Protein AF-A0A0G2IVC9-F1 (afdb_monomer)

Organism: NCBI:txid1604020

InterPro domains:
  IPR002748 Cobalt-precorrin-5B C(1)-methyltransferase CbiD [PF01888] (9-259)
  IPR002748 Cobalt-precorrin-5B C(1)-methyltransferase CbiD [PTHR35863] (2-259)
  IPR036074 CbiD superfamily [G3DSA:3.30.2110.10] (9-178)
  IPR036074 CbiD superfamily [SSF111342] (6-259)

Foldseek 3Di:
DDDDPPQPWFFALLQFLLQQQLQQLCQQVVHDRDAQGFFDAPPDPDTDGHGFPDKHAPDNFKIKTWHAGPRTDADDLRHRFIKMKIKGWAFDDPPDDLEAEAEDAAFWAAQPPRGGQEDPSSVVRNCVRPVVSRDPRIRMYIYMHRPCFQVSCVVDPVVVVRIHRGDHHYDDHRTDDRLDDPVLLVVLLVLLLQLCVVCVQDAQEEAFDPVQLVVCVVVPNDPSRYGHQRVNPPVVVVSCVVSVRPHYHYTDDPSRVVD

Structure (mmCIF, N/CA/C/O backbone):
data_AF-A0A0G2IVC9-F1
#
_entry.id   AF-A0A0G2IVC9-F1
#
loop_
_atom_site.group_PDB
_atom_site.id
_atom_site.type_symbol
_atom_site.label_atom_id
_atom_site.label_alt_id
_atom_site.label_comp_id
_atom_site.label_asym_id
_atom_site.label_entity_id
_atom_site.label_seq_id
_atom_site.pdbx_PDB_ins_code
_atom_site.Cartn_x
_atom_site.Cartn_y
_atom_site.Cartn_z
_atom_site.occupancy
_atom_site.B_iso_or_equiv
_atom_site.auth_seq_id
_atom_site.auth_comp_id
_atom_site.auth_asym_id
_atom_site.auth_atom_id
_atom_site.pdbx_PDB_model_num
ATOM 1 N N . MET A 1 1 ? 22.824 29.639 -7.968 1.00 34.84 1 MET A N 1
ATOM 2 C CA . MET A 1 1 ? 22.878 28.207 -7.608 1.00 34.84 1 MET A CA 1
ATOM 3 C C . MET A 1 1 ? 21.630 27.940 -6.790 1.00 34.84 1 MET A C 1
ATOM 5 O O . MET A 1 1 ? 21.580 28.352 -5.643 1.00 34.84 1 MET A O 1
ATOM 9 N N . SER A 1 2 ? 20.572 27.453 -7.438 1.00 31.98 2 SER A N 1
ATOM 10 C CA . SER A 1 2 ? 19.243 27.296 -6.837 1.00 31.98 2 SER A CA 1
ATOM 11 C C . SER A 1 2 ? 18.891 25.816 -6.836 1.00 31.98 2 SER A C 1
ATOM 13 O O . SER A 1 2 ? 18.991 25.174 -7.879 1.00 31.98 2 SER A O 1
ATOM 15 N N . ASN A 1 3 ? 18.582 25.340 -5.632 1.00 30.98 3 ASN A N 1
ATOM 16 C CA . ASN A 1 3 ? 18.180 24.013 -5.181 1.00 30.98 3 ASN A CA 1
ATOM 17 C C . ASN A 1 3 ? 17.774 23.011 -6.266 1.00 30.98 3 ASN A C 1
ATOM 19 O O . ASN A 1 3 ? 16.775 23.190 -6.962 1.00 30.98 3 ASN A O 1
ATOM 23 N N . ALA A 1 4 ? 18.498 21.887 -6.299 1.00 37.97 4 ALA A N 1
ATOM 24 C CA . ALA A 1 4 ? 17.911 20.623 -6.713 1.00 37.97 4 ALA A CA 1
ATOM 25 C C . ALA A 1 4 ? 16.625 20.432 -5.899 1.00 37.97 4 ALA A C 1
ATOM 27 O O . ALA A 1 4 ? 16.659 20.490 -4.670 1.00 37.97 4 ALA A O 1
ATOM 28 N N . SER A 1 5 ? 15.490 20.303 -6.580 1.00 40.88 5 SER A N 1
ATOM 29 C CA . SER A 1 5 ? 14.214 20.000 -5.948 1.00 40.88 5 SER A CA 1
ATOM 30 C C . SER A 1 5 ? 14.365 18.688 -5.184 1.00 40.88 5 SER A C 1
ATOM 32 O O . SER A 1 5 ? 14.424 17.626 -5.806 1.00 40.88 5 SER A O 1
ATOM 34 N N . GLU A 1 6 ? 14.460 18.744 -3.857 1.00 41.81 6 GLU A N 1
ATOM 35 C CA . GLU A 1 6 ? 14.241 17.568 -3.026 1.00 41.81 6 GLU A CA 1
ATOM 36 C C . GLU A 1 6 ? 12.817 17.100 -3.311 1.00 41.81 6 GLU A C 1
ATOM 38 O O . GLU A 1 6 ? 11.839 17.689 -2.856 1.00 41.81 6 GLU A O 1
ATOM 43 N N . THR A 1 7 ? 12.681 16.071 -4.144 1.00 51.47 7 THR A N 1
ATOM 44 C CA . THR A 1 7 ? 11.436 15.322 -4.254 1.00 51.47 7 THR A CA 1
ATOM 45 C C . THR A 1 7 ? 11.066 14.865 -2.852 1.00 51.47 7 THR A C 1
ATOM 47 O O . THR A 1 7 ? 11.760 14.019 -2.290 1.00 51.47 7 THR A O 1
ATOM 50 N N . ILE A 1 8 ? 9.988 15.421 -2.295 1.00 58.22 8 ILE A N 1
ATOM 51 C CA . ILE A 1 8 ? 9.434 14.983 -1.015 1.00 58.22 8 ILE A CA 1
ATOM 52 C C . ILE A 1 8 ? 9.111 13.494 -1.168 1.00 58.22 8 ILE A C 1
ATOM 54 O O . ILE A 1 8 ? 8.213 13.105 -1.923 1.00 58.22 8 ILE A O 1
ATOM 58 N N . THR A 1 9 ? 9.886 12.650 -0.491 1.00 73.31 9 THR A N 1
ATOM 59 C CA . THR A 1 9 ? 9.644 11.211 -0.415 1.00 73.31 9 THR A CA 1
ATOM 60 C C . THR A 1 9 ? 8.396 11.004 0.424 1.00 73.31 9 THR A C 1
ATOM 62 O O . THR A 1 9 ? 8.429 11.170 1.642 1.00 73.31 9 THR A O 1
ATOM 65 N N . GLY A 1 10 ? 7.271 10.701 -0.218 1.00 88.31 10 GLY A N 1
ATOM 66 C CA . GLY A 1 10 ? 6.062 10.355 0.513 1.00 88.31 10 GLY A CA 1
ATOM 67 C C . GLY A 1 10 ? 6.015 8.880 0.889 1.00 88.31 10 GLY A C 1
ATOM 68 O O . GLY A 1 10 ? 6.820 8.055 0.442 1.00 88.31 10 GLY A O 1
ATOM 69 N N . TYR A 1 11 ? 5.054 8.564 1.748 1.00 93.88 11 TYR A N 1
ATOM 70 C CA . TYR A 1 11 ? 4.887 7.230 2.305 1.00 93.88 11 TYR A CA 1
ATOM 71 C C . TYR A 1 11 ? 3.987 6.363 1.431 1.00 93.88 11 TYR A C 1
ATOM 73 O O . TYR A 1 11 ? 3.011 6.844 0.847 1.00 93.88 11 TYR A O 1
ATOM 81 N N . SER A 1 12 ? 4.294 5.069 1.369 1.00 94.81 12 SER A N 1
ATOM 82 C CA . SER A 1 12 ? 3.512 4.095 0.615 1.00 94.81 12 SER A CA 1
ATOM 83 C C . SER A 1 12 ? 2.122 3.882 1.219 1.00 94.81 12 SER A C 1
ATOM 85 O O . SER A 1 12 ? 1.869 4.165 2.394 1.00 94.81 12 SER A O 1
ATOM 87 N N . LEU A 1 13 ? 1.187 3.380 0.404 1.00 96.75 13 LEU A N 1
ATOM 88 C CA . LEU A 1 13 ? -0.186 3.112 0.838 1.00 96.75 13 LEU A CA 1
ATOM 89 C C . LEU A 1 13 ? -0.259 2.269 2.133 1.00 96.75 13 LEU A C 1
ATOM 91 O O . LEU A 1 13 ? -1.033 2.653 3.012 1.00 96.75 13 LEU A O 1
ATOM 95 N N . PRO A 1 14 ? 0.545 1.200 2.330 1.00 97.62 14 PRO A N 1
ATOM 96 C CA . PRO A 1 14 ? 0.575 0.461 3.596 1.00 97.62 14 PRO A CA 1
ATOM 97 C C . PRO A 1 14 ? 0.853 1.317 4.834 1.00 97.62 14 PRO A C 1
ATOM 99 O O . PRO A 1 14 ? 0.223 1.106 5.870 1.00 97.62 14 PRO A O 1
ATOM 102 N N . VAL A 1 15 ? 1.738 2.313 4.738 1.00 97.81 15 VAL A N 1
ATOM 103 C CA . VAL A 1 15 ? 2.053 3.206 5.863 1.00 97.81 15 VAL A CA 1
ATOM 104 C C . VAL A 1 15 ? 0.855 4.086 6.205 1.00 97.81 15 VAL A C 1
ATOM 106 O O . VAL A 1 15 ? 0.481 4.199 7.372 1.00 97.81 15 VAL A O 1
ATOM 109 N N . TRP A 1 16 ? 0.190 4.648 5.193 1.00 98.12 16 TRP A N 1
ATOM 110 C CA . TRP A 1 16 ? -1.024 5.441 5.396 1.00 98.12 16 TRP A CA 1
ATOM 111 C C . TRP A 1 16 ? -2.171 4.611 5.974 1.00 98.12 16 TRP A C 1
ATOM 113 O O . TRP A 1 16 ? -2.839 5.056 6.906 1.00 98.12 16 TRP A O 1
ATOM 123 N N . VAL A 1 17 ? -2.378 3.390 5.476 1.00 98.62 17 VAL A N 1
ATOM 124 C CA . VAL A 1 17 ? -3.377 2.462 6.028 1.00 98.62 17 VAL A CA 1
ATOM 125 C C . VAL A 1 17 ? -3.066 2.128 7.483 1.00 98.62 17 VAL A C 1
ATOM 127 O O . VAL A 1 17 ? -3.972 2.142 8.314 1.00 98.62 17 VAL A O 1
ATOM 130 N N . THR A 1 18 ? -1.792 1.910 7.810 1.00 98.50 18 THR A N 1
ATOM 131 C CA . THR A 1 18 ? -1.348 1.652 9.184 1.00 98.50 18 THR A CA 1
ATOM 132 C C . THR A 1 18 ? -1.627 2.843 10.097 1.00 98.50 18 THR A C 1
ATOM 134 O O . THR A 1 18 ? -2.198 2.657 11.167 1.00 98.50 18 THR A O 1
ATOM 137 N N . ALA A 1 19 ? -1.324 4.072 9.668 1.00 98.62 19 ALA A N 1
ATOM 138 C CA . ALA A 1 19 ? -1.618 5.277 10.448 1.00 98.62 19 ALA A CA 1
ATOM 139 C C . ALA A 1 19 ? -3.119 5.416 10.755 1.00 98.62 19 ALA A C 1
ATOM 141 O O . ALA A 1 19 ? -3.508 5.658 11.899 1.00 98.62 19 ALA A O 1
ATOM 142 N N . VAL A 1 20 ? -3.976 5.217 9.747 1.00 98.81 20 VAL A N 1
ATOM 143 C CA . VAL A 1 20 ? -5.436 5.285 9.925 1.00 98.81 20 VAL A CA 1
ATOM 144 C C . VAL A 1 20 ? -5.924 4.157 10.842 1.00 98.81 20 VAL A C 1
ATOM 146 O O . VAL A 1 20 ? -6.742 4.398 11.725 1.00 98.81 20 VAL A O 1
ATOM 149 N N . ALA A 1 21 ? -5.383 2.946 10.707 1.00 98.69 21 ALA A N 1
ATOM 150 C CA . ALA A 1 21 ? -5.721 1.825 11.579 1.00 98.69 21 ALA A CA 1
ATOM 151 C C . ALA A 1 21 ? -5.312 2.060 13.043 1.00 98.69 21 ALA A C 1
ATOM 153 O O . ALA A 1 21 ? -6.096 1.775 13.950 1.00 98.69 21 ALA A O 1
ATOM 154 N N . VAL A 1 22 ? -4.127 2.633 13.283 1.00 98.62 22 VAL A N 1
ATOM 155 C CA . VAL A 1 22 ? -3.666 3.018 14.627 1.00 98.62 22 VAL A CA 1
ATOM 156 C C . VAL A 1 22 ? -4.621 4.041 15.240 1.00 98.62 22 VAL A C 1
ATOM 158 O O . VAL A 1 22 ? -5.012 3.891 16.396 1.00 98.62 22 VAL A O 1
ATOM 161 N N . ALA A 1 23 ? -5.049 5.046 14.469 1.00 98.62 23 ALA A N 1
ATOM 162 C CA . ALA A 1 23 ? -6.008 6.043 14.938 1.00 98.62 23 ALA A CA 1
ATOM 163 C C . ALA A 1 23 ? -7.352 5.411 15.339 1.00 98.62 23 ALA A C 1
ATOM 165 O O . ALA A 1 23 ? -7.868 5.700 16.419 1.00 98.62 23 ALA A O 1
ATOM 166 N N . ALA A 1 24 ? -7.889 4.507 14.509 1.00 98.38 24 ALA A N 1
ATOM 167 C CA . ALA A 1 24 ? -9.140 3.804 14.801 1.00 98.38 24 ALA A CA 1
ATOM 168 C C . ALA A 1 24 ? -9.026 2.976 16.088 1.00 98.38 24 ALA A C 1
ATOM 170 O O . ALA A 1 24 ? -9.903 3.034 16.949 1.00 98.38 24 ALA A O 1
ATOM 171 N N . LEU A 1 25 ? -7.923 2.241 16.251 1.00 97.56 25 LEU A N 1
ATOM 172 C CA . LEU A 1 25 ? -7.705 1.378 17.409 1.00 97.56 25 LEU A CA 1
ATOM 173 C C . LEU A 1 25 ? -7.468 2.168 18.707 1.00 97.56 25 LEU A C 1
ATOM 175 O O . LEU A 1 25 ? -7.957 1.764 19.762 1.00 97.56 25 LEU A O 1
ATOM 179 N N . ARG A 1 26 ? -6.784 3.317 18.650 1.00 97.38 26 ARG A N 1
ATOM 180 C CA . ARG A 1 26 ? -6.665 4.225 19.805 1.00 97.38 26 ARG A CA 1
ATOM 181 C C . ARG A 1 26 ? -8.028 4.773 20.228 1.00 97.38 26 ARG A C 1
ATOM 183 O O . ARG A 1 26 ? -8.375 4.686 21.404 1.00 97.38 26 ARG A O 1
ATOM 190 N N . CYS A 1 27 ? -8.857 5.219 19.283 1.00 96.81 27 CYS A N 1
ATOM 191 C CA . CYS A 1 27 ? -10.226 5.637 19.602 1.00 96.81 27 CYS A CA 1
ATOM 192 C C . CYS A 1 27 ? -11.077 4.489 20.170 1.00 96.81 27 CYS A C 1
ATOM 194 O O . CYS A 1 27 ? -11.831 4.705 21.115 1.00 96.81 27 CYS A O 1
ATOM 196 N N . LEU A 1 28 ? -10.913 3.256 19.675 1.00 96.44 28 LEU A N 1
ATOM 197 C CA . LEU A 1 28 ? -11.577 2.060 20.221 1.00 96.44 28 LEU A CA 1
ATOM 198 C C . LEU A 1 28 ? -11.157 1.740 21.673 1.00 96.44 28 LEU A C 1
ATOM 200 O O . LEU A 1 28 ? -11.866 1.039 22.400 1.00 96.44 28 LEU A O 1
ATOM 204 N N . ARG A 1 29 ? -9.999 2.240 22.116 1.00 94.25 29 ARG A N 1
ATOM 205 C CA . ARG A 1 29 ? -9.524 2.158 23.508 1.00 94.25 29 ARG A CA 1
ATOM 206 C C . ARG A 1 29 ? -10.041 3.292 24.394 1.00 94.25 29 ARG A C 1
ATOM 208 O O . ARG A 1 29 ? -9.739 3.296 25.582 1.00 94.25 29 ARG A O 1
ATOM 215 N N . GLY A 1 30 ? -10.814 4.224 23.837 1.00 94.75 30 GLY A N 1
ATOM 216 C CA . GLY A 1 30 ? -11.283 5.417 24.538 1.00 94.75 30 GLY A CA 1
ATOM 217 C C . GLY A 1 30 ? -10.241 6.533 24.616 1.00 94.75 30 GLY A C 1
ATOM 218 O O . GLY A 1 30 ? -10.433 7.490 25.361 1.00 94.75 30 GLY A O 1
ATOM 219 N N . GLU A 1 31 ? -9.139 6.435 23.866 1.00 96.00 31 GLU A N 1
ATOM 220 C CA . GLU A 1 31 ? -8.161 7.519 23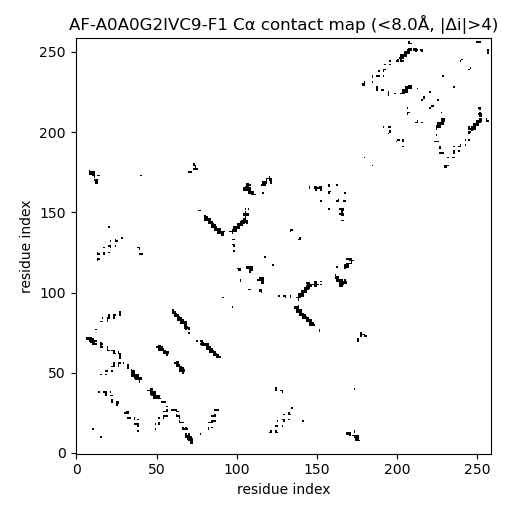.783 1.00 96.00 31 GLU A CA 1
ATOM 221 C C . GLU A 1 31 ? -8.710 8.658 22.904 1.00 96.00 31 GLU A C 1
ATOM 223 O O . GLU A 1 31 ? -9.357 8.391 21.880 1.00 96.00 31 GLU A O 1
ATOM 228 N N . PRO A 1 32 ? -8.459 9.933 23.261 1.00 96.06 32 PRO A N 1
ATOM 229 C CA . PRO A 1 32 ? -8.824 11.052 22.405 1.00 96.06 32 PRO A CA 1
ATOM 230 C C . PRO A 1 32 ? -8.068 10.968 21.076 1.00 96.06 32 PRO A C 1
ATOM 232 O O . PRO A 1 32 ? -6.905 10.564 21.021 1.00 96.06 32 PRO A O 1
ATOM 235 N N . PHE A 1 33 ? -8.724 11.377 19.992 1.00 98.06 33 PHE A N 1
ATOM 236 C CA . PHE A 1 33 ? -8.069 11.456 18.693 1.00 98.06 33 PHE A CA 1
ATOM 237 C C . PHE A 1 33 ? -6.969 12.527 18.710 1.00 98.06 33 PHE A C 1
ATOM 239 O O . PHE A 1 33 ? -7.224 13.687 19.033 1.00 98.06 33 PHE A O 1
ATOM 246 N N . VAL A 1 34 ? -5.754 12.129 18.327 1.00 97.12 34 VAL A N 1
ATOM 247 C CA . VAL A 1 34 ? -4.587 13.007 18.184 1.00 97.12 34 VAL A CA 1
ATOM 248 C C . VAL A 1 34 ? -3.976 12.791 16.803 1.00 97.12 34 VAL A C 1
ATOM 250 O O . VAL A 1 34 ? -3.793 11.653 16.370 1.00 97.12 34 VAL A O 1
ATOM 253 N N . SER A 1 35 ? -3.645 13.891 16.129 1.00 96.38 35 SER A N 1
ATOM 254 C CA . SER A 1 35 ? -2.939 13.919 14.848 1.00 96.38 35 SER A CA 1
ATOM 255 C C . SER A 1 35 ? -1.782 14.922 14.960 1.00 96.38 35 SER A C 1
ATOM 257 O O . SER A 1 35 ? -2.006 16.014 15.487 1.00 96.38 35 SER A O 1
ATOM 259 N N . PRO A 1 36 ? -0.554 14.593 14.522 1.00 97.62 36 PRO A N 1
ATOM 260 C CA . PRO A 1 36 ? -0.170 13.410 13.749 1.00 97.62 36 PRO A CA 1
ATOM 261 C C . PRO A 1 36 ? -0.162 12.101 14.558 1.00 97.62 36 PRO A C 1
ATOM 263 O O . PRO A 1 36 ? 0.077 12.088 15.764 1.00 97.62 36 PRO A O 1
ATOM 266 N N . VAL A 1 37 ? -0.408 10.985 13.869 1.00 98.12 37 VAL A N 1
ATOM 267 C CA . VAL A 1 37 ? -0.378 9.625 14.424 1.00 98.12 37 VAL A CA 1
ATOM 268 C C . VAL A 1 37 ? 1.001 9.019 14.212 1.00 98.12 37 VAL A C 1
ATOM 270 O O . VAL A 1 37 ? 1.510 9.009 13.093 1.00 98.12 37 VAL A O 1
ATOM 273 N N . SER A 1 38 ? 1.600 8.505 15.284 1.00 97.31 38 SER A N 1
ATOM 274 C CA . SER A 1 38 ? 2.905 7.842 15.235 1.00 97.31 38 SER A CA 1
ATOM 275 C C . SER A 1 38 ? 2.798 6.446 14.624 1.00 97.31 38 SER A C 1
ATOM 277 O O . SER A 1 38 ? 2.045 5.613 15.129 1.00 97.31 38 SER A O 1
ATOM 279 N N . VAL A 1 39 ? 3.593 6.190 13.587 1.00 97.50 39 VAL A N 1
ATOM 280 C CA . VAL A 1 39 ? 3.786 4.876 12.968 1.00 97.50 39 VAL A CA 1
ATOM 281 C C . VAL A 1 39 ? 5.255 4.484 13.075 1.00 97.50 39 VAL A C 1
ATOM 283 O O . VAL A 1 39 ? 6.149 5.259 12.738 1.00 97.50 39 VAL A O 1
ATOM 286 N N . TYR A 1 40 ? 5.502 3.269 13.546 1.00 96.38 40 TYR A N 1
ATOM 287 C CA . TYR A 1 40 ? 6.821 2.658 13.602 1.00 96.38 40 TYR A CA 1
ATOM 288 C C . TYR A 1 40 ? 7.088 1.951 12.277 1.00 96.38 40 TYR A C 1
ATOM 290 O O . TYR A 1 40 ? 6.345 1.042 11.899 1.00 96.38 40 TYR A O 1
ATOM 298 N N . LEU A 1 41 ? 8.131 2.378 11.570 1.00 93.88 41 LEU A N 1
ATOM 299 C CA . LEU A 1 41 ? 8.590 1.709 10.360 1.00 93.88 41 LEU A CA 1
ATOM 300 C C . LEU A 1 41 ? 9.651 0.657 10.724 1.00 93.88 41 LEU A C 1
ATOM 302 O O . LEU A 1 41 ? 10.364 0.824 11.718 1.00 93.88 41 LEU A O 1
ATOM 306 N N . PRO A 1 42 ? 9.773 -0.442 9.960 1.00 85.06 42 PRO A N 1
ATOM 307 C CA . PRO A 1 42 ? 10.816 -1.430 10.196 1.00 85.06 42 PRO A CA 1
ATOM 308 C C . PRO A 1 42 ? 12.204 -0.789 10.133 1.00 85.06 42 PRO A C 1
ATOM 310 O O . PRO A 1 42 ? 12.536 -0.138 9.148 1.00 85.06 42 PRO A O 1
ATOM 313 N N . GLN A 1 43 ? 13.014 -1.013 11.173 1.00 78.00 43 GLN A N 1
ATOM 314 C CA . GLN A 1 43 ? 14.412 -0.561 11.255 1.00 78.00 43 GLN A CA 1
ATOM 315 C C . GLN A 1 43 ? 14.612 0.967 11.194 1.00 78.00 43 GLN A C 1
ATOM 317 O O . GLN A 1 43 ? 15.744 1.413 11.026 1.00 78.00 43 GLN A O 1
ATOM 322 N N . ASP A 1 44 ? 13.549 1.755 11.384 1.00 83.69 44 ASP A N 1
ATOM 323 C CA . ASP A 1 44 ? 13.614 3.216 11.431 1.00 83.69 44 ASP A CA 1
ATOM 324 C C . ASP A 1 44 ? 13.186 3.726 12.813 1.00 83.69 44 ASP A C 1
ATOM 326 O O . ASP A 1 44 ? 12.172 3.306 13.382 1.00 83.69 44 ASP A O 1
ATOM 330 N N . THR A 1 45 ? 13.993 4.618 13.378 1.00 80.56 45 THR A N 1
ATOM 331 C CA . THR A 1 45 ? 13.746 5.257 14.673 1.00 80.56 45 THR A CA 1
ATOM 332 C C . THR A 1 45 ? 14.242 6.695 14.607 1.00 80.56 45 THR A C 1
ATOM 334 O O . THR A 1 45 ? 15.390 6.894 14.197 1.00 80.56 45 THR A O 1
ATOM 337 N N . PRO A 1 46 ? 13.470 7.699 15.071 1.00 89.62 46 PRO A N 1
ATOM 338 C CA . PRO A 1 46 ? 12.202 7.638 15.827 1.00 89.62 46 PRO A CA 1
ATOM 339 C C . PRO A 1 46 ? 10.953 7.315 14.971 1.00 89.62 46 PRO A C 1
ATOM 341 O O . PRO A 1 46 ? 11.046 7.303 13.750 1.00 89.62 46 PRO A O 1
ATOM 344 N N . PRO A 1 47 ? 9.768 7.055 15.574 1.00 93.50 47 PRO A N 1
ATOM 345 C CA . PRO A 1 47 ? 8.536 6.843 14.809 1.00 93.50 47 PRO A CA 1
ATOM 346 C C . PRO A 1 47 ? 8.138 8.067 13.977 1.00 93.50 47 PRO A C 1
ATOM 348 O O . PRO A 1 47 ? 8.377 9.215 14.354 1.00 93.50 47 PRO A O 1
ATOM 351 N N . HIS A 1 48 ? 7.431 7.809 12.881 1.00 95.25 48 HIS A N 1
ATOM 352 C CA . HIS A 1 48 ? 7.031 8.811 11.902 1.00 95.25 48 HIS A CA 1
ATOM 353 C C . HIS A 1 48 ? 5.631 9.332 12.222 1.00 95.25 48 HIS A C 1
ATOM 355 O O . HIS A 1 48 ? 4.710 8.553 12.464 1.00 95.25 48 HIS A O 1
ATOM 361 N N . GLY A 1 49 ? 5.456 10.653 12.224 1.00 96.62 49 GLY A N 1
ATOM 362 C CA . GLY A 1 49 ? 4.152 11.284 12.420 1.00 96.62 49 GLY A CA 1
ATOM 363 C C . GLY A 1 49 ? 3.405 11.449 11.098 1.00 96.62 49 GLY A C 1
ATOM 364 O O . GLY A 1 49 ? 3.844 12.216 10.244 1.00 96.62 49 GLY A O 1
ATOM 365 N N . LEU A 1 50 ? 2.261 10.779 10.942 1.00 97.12 50 LEU A N 1
ATOM 366 C CA . LEU A 1 50 ? 1.398 10.914 9.766 1.00 97.12 50 LEU A CA 1
ATOM 367 C C . LEU A 1 50 ? 0.106 11.681 10.104 1.00 97.12 50 LEU A C 1
ATOM 369 O O . LEU A 1 50 ? -0.582 11.318 11.063 1.00 97.12 50 LEU A O 1
ATOM 373 N N . PRO A 1 51 ? -0.272 12.716 9.330 1.00 97.00 51 PRO A N 1
ATOM 374 C CA . PRO A 1 51 ? -1.501 13.474 9.549 1.00 97.00 51 PRO A CA 1
ATOM 375 C C . PRO A 1 51 ? -2.739 12.661 9.138 1.00 97.00 51 PRO A C 1
ATOM 377 O O . PRO A 1 51 ? -3.205 12.715 7.999 1.00 97.00 51 PRO A O 1
ATOM 380 N N . VAL A 1 52 ? -3.295 11.899 10.079 1.00 98.50 52 VAL A N 1
ATOM 381 C CA . VAL A 1 52 ? -4.616 11.271 9.926 1.00 98.50 52 VAL A CA 1
ATOM 382 C C . VAL A 1 52 ? -5.687 12.359 10.027 1.00 98.50 52 VAL A C 1
ATOM 384 O O . VAL A 1 52 ? -5.542 13.292 10.817 1.00 98.50 52 VAL A O 1
ATOM 387 N N . GLN A 1 53 ? -6.741 12.271 9.209 1.00 98.44 53 GLN A N 1
ATOM 388 C CA . GLN A 1 53 ? -7.728 13.349 9.080 1.00 98.44 53 GLN A CA 1
ATOM 389 C C . GLN A 1 53 ? -8.697 13.377 10.258 1.00 98.44 53 GLN A C 1
ATOM 391 O O . GLN A 1 53 ? -8.975 14.442 10.800 1.00 98.44 53 GLN A O 1
ATOM 396 N N . GLN A 1 54 ? -9.219 12.214 10.648 1.00 98.31 54 GLN A N 1
ATOM 397 C CA . GLN A 1 54 ? -10.196 12.113 11.725 1.00 98.31 54 GLN A CA 1
ATOM 398 C C . GLN A 1 54 ? -10.248 10.692 12.281 1.00 98.31 54 GLN A C 1
ATOM 400 O O . GLN A 1 54 ? -10.077 9.729 11.534 1.00 98.31 54 GLN A O 1
ATOM 405 N N . ALA A 1 55 ? -10.552 10.555 13.568 1.00 98.56 55 ALA A N 1
ATOM 406 C CA . ALA A 1 55 ? -11.005 9.302 14.155 1.00 98.56 55 ALA A CA 1
ATOM 407 C C . ALA A 1 55 ? -12.040 9.573 15.251 1.00 98.56 55 ALA A C 1
ATOM 409 O O . ALA A 1 55 ? -11.984 10.607 15.918 1.00 98.56 55 ALA A O 1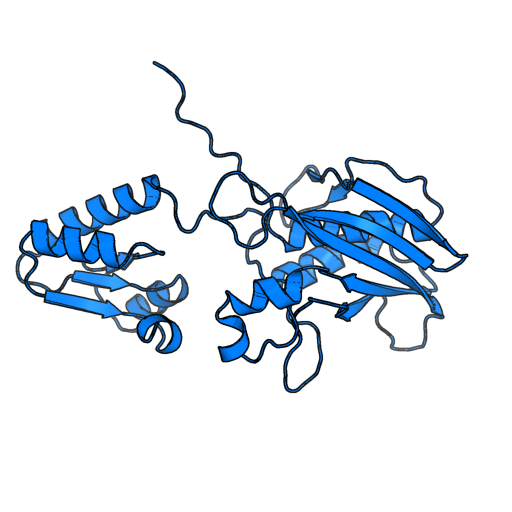
ATOM 410 N N . ALA A 1 56 ? -13.004 8.670 15.404 1.00 98.31 56 ALA A N 1
ATOM 411 C CA . ALA A 1 56 ? -14.041 8.769 16.423 1.00 98.31 56 ALA A CA 1
ATOM 412 C C . ALA A 1 56 ? -14.613 7.387 16.782 1.00 98.31 56 ALA A C 1
ATOM 414 O O . ALA A 1 56 ? -14.680 6.505 15.917 1.00 98.31 56 ALA A O 1
ATOM 415 N N . PRO A 1 57 ? -15.073 7.185 18.029 1.00 97.69 57 PRO A N 1
ATOM 416 C CA . PRO A 1 57 ? -15.930 6.053 18.354 1.00 97.69 57 PRO A CA 1
ATOM 417 C C . PRO A 1 57 ? -17.274 6.186 17.619 1.00 97.69 57 PRO A C 1
ATOM 419 O O . PRO A 1 57 ? -17.845 7.272 17.538 1.00 97.69 57 PRO A O 1
ATOM 422 N N . LEU A 1 58 ? -17.782 5.073 17.093 1.00 96.50 58 LEU A N 1
ATOM 423 C CA . LEU A 1 58 ? -19.136 4.963 16.529 1.00 96.50 58 LEU A CA 1
ATOM 424 C C . LEU A 1 58 ? -20.111 4.256 17.484 1.00 96.50 58 LEU A C 1
ATOM 426 O O . LEU A 1 58 ? -21.319 4.269 17.267 1.00 96.50 58 LEU A O 1
ATOM 430 N N . GLY A 1 59 ? -19.582 3.639 18.537 1.00 93.62 59 GLY A N 1
ATOM 431 C CA . GLY A 1 59 ? -20.313 2.868 19.533 1.00 93.62 59 GLY A CA 1
ATOM 432 C C . GLY A 1 59 ? -19.356 2.373 20.616 1.00 93.62 59 GLY A C 1
ATOM 433 O O . GLY A 1 59 ? -18.171 2.705 20.588 1.00 93.62 59 GLY A O 1
ATOM 434 N N . ALA A 1 60 ? -19.855 1.569 21.557 1.00 91.56 60 ALA A N 1
ATOM 435 C CA . ALA A 1 60 ? -19.048 1.061 22.672 1.00 91.56 60 ALA A CA 1
ATOM 436 C C . ALA A 1 60 ? -17.857 0.200 22.206 1.00 91.56 60 ALA A C 1
ATOM 438 O O . ALA A 1 60 ? -16.755 0.323 22.733 1.00 91.56 60 ALA A O 1
ATOM 439 N N . ASP A 1 61 ? -18.074 -0.618 21.175 1.00 95.50 61 ASP A N 1
ATOM 440 C CA . ASP A 1 61 ? -17.101 -1.591 20.669 1.00 95.50 61 ASP A CA 1
ATOM 441 C C . ASP A 1 61 ? -16.670 -1.310 19.228 1.00 95.50 61 ASP A C 1
ATOM 443 O O . ASP A 1 61 ? -16.096 -2.174 18.566 1.00 95.50 61 ASP A O 1
ATOM 447 N N . THR A 1 62 ? -16.934 -0.104 18.721 1.00 97.75 62 THR A N 1
ATOM 448 C CA . THR A 1 62 ? -16.656 0.249 17.326 1.00 97.75 62 THR A CA 1
ATOM 449 C C . THR A 1 62 ? -16.081 1.650 17.204 1.00 97.75 62 THR A C 1
ATOM 451 O O . THR A 1 62 ? -16.626 2.593 17.780 1.00 97.75 62 THR A O 1
ATOM 454 N N . ALA A 1 63 ? -15.042 1.816 16.392 1.00 98.38 63 ALA A N 1
ATOM 455 C CA . ALA A 1 63 ? -14.462 3.113 16.060 1.00 98.38 63 ALA A CA 1
ATOM 456 C C . ALA A 1 63 ? -14.109 3.194 14.574 1.00 98.38 63 ALA A C 1
ATOM 458 O O . ALA A 1 63 ? -13.771 2.193 13.947 1.00 98.38 63 ALA A O 1
ATOM 459 N N . LEU A 1 64 ? -14.170 4.397 14.016 1.00 98.69 64 LEU A N 1
ATOM 460 C CA . LEU A 1 64 ? -13.827 4.675 12.628 1.00 98.69 64 LEU A CA 1
ATOM 461 C C . LEU A 1 64 ? -12.712 5.709 12.585 1.00 98.69 64 LEU A C 1
ATOM 463 O O . LEU A 1 64 ? -12.788 6.733 13.261 1.00 98.69 64 LEU A O 1
ATOM 467 N N . ALA A 1 65 ? -11.717 5.473 11.740 1.00 98.81 65 ALA A N 1
ATOM 468 C CA . ALA A 1 65 ? -10.762 6.495 11.345 1.00 98.81 65 ALA A CA 1
ATOM 469 C C . ALA A 1 65 ? -10.742 6.681 9.834 1.00 98.81 65 ALA A C 1
ATOM 471 O O . ALA A 1 65 ? -11.022 5.758 9.066 1.00 98.81 65 ALA A O 1
ATOM 472 N N . MET A 1 66 ? -10.390 7.894 9.427 1.00 98.69 66 MET A N 1
ATOM 473 C CA . MET A 1 66 ? -10.306 8.318 8.042 1.00 98.69 66 MET A CA 1
ATOM 474 C C . MET A 1 66 ? -8.992 9.054 7.795 1.00 98.69 66 MET A C 1
ATOM 476 O O . MET A 1 66 ? -8.563 9.901 8.582 1.00 98.69 66 MET A O 1
ATOM 480 N N . GLY A 1 67 ? -8.369 8.756 6.664 1.00 98.56 67 GLY A N 1
ATOM 481 C CA . GLY A 1 67 ? -7.189 9.448 6.173 1.00 98.56 67 GLY A CA 1
ATOM 482 C C . GLY A 1 67 ? -7.134 9.454 4.654 1.00 98.56 67 GLY A C 1
ATOM 483 O O . GLY A 1 67 ? -8.049 8.985 3.973 1.00 98.56 67 GLY A O 1
ATOM 484 N N . ARG A 1 68 ? -6.037 9.986 4.117 1.00 97.81 68 ARG A N 1
ATOM 485 C CA . ARG A 1 68 ? -5.754 9.986 2.681 1.00 97.81 68 ARG A CA 1
ATOM 486 C C . ARG A 1 68 ? -4.321 9.581 2.431 1.00 97.81 68 ARG A C 1
ATOM 488 O O . ARG A 1 68 ? -3.432 10.022 3.149 1.00 97.81 68 ARG A O 1
ATOM 495 N N . CYS A 1 69 ? -4.107 8.780 1.396 1.00 96.62 69 CYS A N 1
ATOM 496 C CA . CYS A 1 69 ? -2.760 8.453 0.962 1.00 96.62 69 CYS A CA 1
ATOM 497 C C . CYS A 1 69 ? -2.089 9.687 0.339 1.00 96.62 69 CYS A C 1
ATOM 499 O O . CYS A 1 69 ? -2.618 10.272 -0.608 1.00 96.62 69 CYS A O 1
ATOM 501 N N . GLN A 1 70 ? -0.927 10.069 0.868 1.00 94.81 70 GLN A N 1
ATOM 502 C CA . GLN A 1 70 ? -0.067 11.121 0.320 1.00 94.81 70 GLN A CA 1
ATOM 503 C C . GLN A 1 70 ? 1.290 10.507 -0.060 1.00 94.81 70 GLN A C 1
ATOM 505 O O . GLN A 1 70 ? 2.196 10.433 0.7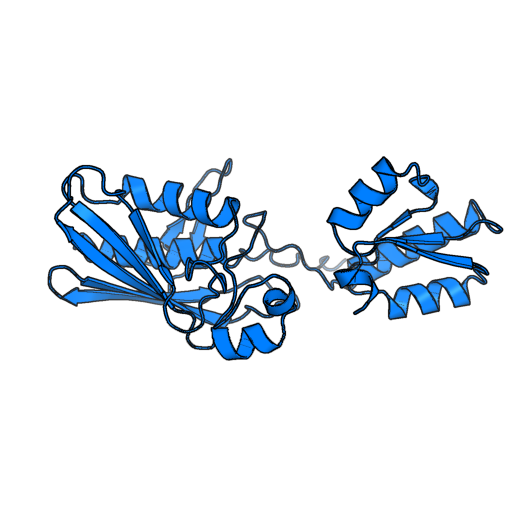77 1.00 94.81 70 GLN A O 1
ATOM 510 N N . PRO A 1 71 ? 1.434 10.018 -1.304 1.00 91.25 71 PRO A N 1
ATOM 511 C CA . PRO A 1 71 ? 2.636 9.318 -1.748 1.00 91.25 71 PRO A CA 1
ATOM 512 C C . PRO A 1 71 ? 3.827 10.241 -2.062 1.00 91.25 71 PRO A C 1
ATOM 514 O O . PRO A 1 71 ? 4.900 9.742 -2.358 1.00 91.25 71 PRO A O 1
ATOM 517 N N . GLY A 1 72 ? 3.717 11.569 -1.935 1.00 89.19 72 GLY A N 1
ATOM 518 C CA . GLY A 1 72 ? 4.750 12.547 -2.349 1.00 89.19 72 GLY A CA 1
ATOM 519 C C . GLY A 1 72 ? 4.286 13.282 -3.602 1.00 89.19 72 GLY A C 1
ATOM 520 O O . GLY A 1 72 ? 3.087 13.319 -3.798 1.00 89.19 72 GLY A O 1
ATOM 521 N N . ASP A 1 73 ? 5.145 13.816 -4.476 1.00 85.00 73 ASP A N 1
ATOM 522 C CA . ASP A 1 73 ? 4.711 14.646 -5.636 1.00 85.00 73 ASP A CA 1
ATOM 523 C C . ASP A 1 73 ? 4.718 13.939 -7.007 1.00 85.00 73 ASP A C 1
ATOM 525 O O . ASP A 1 73 ? 4.373 14.515 -8.037 1.00 85.00 73 ASP A O 1
ATOM 529 N N . HIS A 1 74 ? 5.075 12.659 -7.053 1.00 80.94 74 HIS A N 1
ATOM 530 C CA . HIS A 1 74 ? 5.191 11.906 -8.306 1.00 80.94 74 HIS A CA 1
ATOM 531 C C . HIS A 1 74 ? 3.858 11.314 -8.790 1.00 80.94 74 HIS A C 1
ATOM 533 O O . HIS A 1 74 ? 2.873 11.228 -8.060 1.00 80.94 74 HIS A O 1
ATOM 539 N N . LEU A 1 75 ? 3.811 10.852 -10.040 1.00 82.31 75 LEU A N 1
ATOM 540 C CA . LEU A 1 75 ? 2.633 10.156 -10.552 1.00 82.31 75 LEU A CA 1
ATOM 541 C C . LEU A 1 75 ? 2.398 8.850 -9.769 1.00 82.31 75 LEU A C 1
ATOM 543 O O . LEU A 1 75 ? 3.156 7.892 -9.915 1.00 82.31 75 LEU A O 1
ATOM 547 N N . ASP A 1 76 ? 1.329 8.818 -8.978 1.00 89.94 76 ASP A N 1
ATOM 548 C CA . ASP A 1 76 ? 0.892 7.663 -8.196 1.00 89.94 76 ASP A CA 1
ATOM 549 C C . ASP A 1 76 ? -0.637 7.554 -8.277 1.00 89.94 76 ASP A C 1
ATOM 551 O O . ASP A 1 76 ? -1.359 8.530 -8.065 1.00 89.94 76 ASP A O 1
ATOM 555 N N . LEU A 1 77 ? -1.135 6.363 -8.620 1.00 91.88 77 LEU A N 1
ATOM 556 C CA . LEU A 1 77 ? -2.566 6.093 -8.796 1.00 91.88 77 LEU A CA 1
ATOM 557 C C . LEU A 1 77 ? -3.360 6.203 -7.484 1.00 91.88 77 LEU A C 1
ATOM 559 O O . LEU A 1 77 ? -4.567 6.432 -7.514 1.00 91.88 77 LEU A O 1
ATOM 563 N N . THR A 1 78 ? -2.687 6.008 -6.353 1.00 94.25 78 THR A N 1
ATOM 564 C CA . THR A 1 78 ? -3.250 6.003 -5.001 1.00 94.25 78 THR A CA 1
ATOM 565 C C . THR A 1 78 ? -3.169 7.368 -4.321 1.00 94.25 78 THR A C 1
ATOM 567 O O . THR A 1 78 ? -3.664 7.514 -3.207 1.00 94.25 78 THR A O 1
ATOM 570 N N . ARG A 1 79 ? -2.620 8.394 -4.987 1.00 94.94 79 ARG A N 1
ATOM 571 C CA . ARG A 1 79 ? -2.664 9.776 -4.491 1.00 94.94 79 ARG A CA 1
ATOM 572 C C . ARG A 1 79 ? -4.092 10.185 -4.136 1.00 94.94 79 ARG A C 1
ATOM 574 O O . ARG A 1 79 ? -5.019 9.979 -4.917 1.00 94.94 79 ARG A O 1
ATOM 581 N N . ASP A 1 80 ? -4.241 10.784 -2.957 1.00 95.94 80 ASP A N 1
ATOM 582 C CA . ASP A 1 80 ? -5.505 11.267 -2.398 1.00 95.94 80 ASP A CA 1
ATOM 583 C C . ASP A 1 80 ? -6.579 10.190 -2.202 1.00 95.94 80 ASP A C 1
ATOM 585 O O . ASP A 1 80 ? -7.728 10.528 -1.882 1.00 95.94 80 ASP A O 1
ATOM 589 N N . LEU A 1 81 ? -6.216 8.905 -2.333 1.00 98.00 81 LEU A N 1
ATOM 590 C CA . LEU A 1 81 ? -7.093 7.771 -2.059 1.00 98.00 81 LEU A CA 1
ATOM 591 C C . LEU A 1 81 ? -7.650 7.909 -0.639 1.00 98.00 81 LEU A C 1
ATOM 593 O O . LEU A 1 81 ? -6.861 7.887 0.312 1.00 98.00 81 LEU A O 1
ATOM 597 N N . PRO A 1 82 ? -8.979 8.051 -0.468 1.00 98.56 82 PRO A N 1
ATOM 598 C CA . PRO A 1 82 ? -9.576 8.014 0.853 1.00 98.56 82 PRO A CA 1
ATOM 599 C C . PRO A 1 82 ? -9.381 6.621 1.450 1.00 98.56 82 PRO A C 1
ATOM 601 O O . PRO A 1 82 ? -9.625 5.611 0.790 1.00 98.56 82 PRO A O 1
ATOM 604 N N . ILE A 1 83 ? -8.944 6.584 2.701 1.00 98.81 83 ILE A N 1
ATOM 605 C CA . ILE A 1 83 ? -8.721 5.364 3.470 1.00 98.81 83 ILE A CA 1
ATOM 606 C C . ILE A 1 83 ? -9.616 5.445 4.687 1.00 98.81 83 ILE A C 1
ATOM 608 O O . ILE A 1 83 ? -9.464 6.370 5.486 1.00 98.81 83 ILE A O 1
ATOM 612 N N . TRP A 1 84 ? -10.516 4.482 4.847 1.00 98.81 84 TRP A N 1
ATOM 613 C CA . TRP A 1 84 ? -11.284 4.326 6.074 1.00 98.81 84 TRP A CA 1
ATOM 614 C C . TRP A 1 84 ? -10.930 3.001 6.737 1.00 98.81 84 TRP A C 1
ATOM 616 O O . TRP A 1 84 ? -10.775 1.979 6.066 1.00 98.81 84 TRP A O 1
ATOM 626 N N . VAL A 1 85 ? -10.817 3.020 8.060 1.00 98.81 85 VAL A N 1
ATOM 627 C CA . VAL A 1 85 ? -10.613 1.815 8.862 1.00 98.81 85 VAL A CA 1
ATOM 628 C C . VAL A 1 85 ? -11.669 1.776 9.948 1.00 98.81 85 VAL A C 1
ATOM 630 O O . VAL A 1 85 ? -11.685 2.631 10.833 1.00 98.81 85 VAL A O 1
ATOM 633 N N . LEU A 1 86 ? -12.551 0.783 9.861 1.00 98.69 86 LEU A N 1
ATOM 634 C CA . LEU A 1 86 ? -13.501 0.459 10.915 1.00 98.69 86 LEU A CA 1
ATOM 635 C C . LEU A 1 86 ? -12.859 -0.584 11.829 1.00 98.69 86 LEU A C 1
ATOM 637 O O . LEU A 1 86 ? -12.545 -1.685 11.377 1.00 98.69 86 LEU A O 1
ATOM 641 N N . ALA A 1 87 ? -12.665 -0.226 13.091 1.00 98.19 87 ALA A N 1
ATOM 642 C CA . ALA A 1 87 ? -12.177 -1.110 14.132 1.00 98.19 87 ALA A CA 1
ATOM 643 C C . ALA A 1 87 ? -13.341 -1.588 14.999 1.00 98.19 87 ALA A C 1
ATOM 645 O O . ALA A 1 87 ? -14.105 -0.774 15.515 1.00 98.19 87 ALA A O 1
ATOM 646 N N . GLU A 1 88 ? -13.448 -2.899 15.177 1.00 97.25 88 GLU A N 1
ATOM 647 C CA . GLU A 1 88 ? -14.451 -3.549 16.016 1.00 97.25 88 GLU A CA 1
ATOM 648 C C . GLU A 1 88 ? -13.748 -4.391 17.085 1.00 97.25 88 GLU A C 1
ATOM 650 O O . GLU A 1 88 ? -12.851 -5.187 16.780 1.00 97.25 88 GLU A O 1
ATOM 655 N N . ARG A 1 89 ? -14.160 -4.229 18.343 1.00 95.38 89 ARG A N 1
ATOM 656 C CA . ARG A 1 89 ? -13.737 -5.085 19.451 1.00 95.38 89 ARG A CA 1
ATOM 657 C C . ARG A 1 89 ? -14.611 -6.333 19.467 1.00 95.38 89 ARG A C 1
ATOM 659 O O . ARG A 1 89 ? -15.833 -6.245 19.425 1.00 95.38 89 ARG A O 1
ATOM 666 N N . LEU A 1 90 ? -13.981 -7.498 19.557 1.00 92.19 90 LEU A N 1
ATOM 667 C CA . LEU A 1 90 ? -14.660 -8.787 19.611 1.00 92.19 90 LEU A CA 1
ATOM 668 C C . LEU A 1 90 ? -14.235 -9.572 20.856 1.00 92.19 90 LEU A C 1
ATOM 670 O O . LEU A 1 90 ? -13.077 -9.468 21.282 1.00 92.19 90 LEU A O 1
ATOM 674 N N . PRO A 1 91 ? -15.120 -10.420 21.408 1.00 87.62 91 PRO A N 1
ATOM 675 C CA . PRO A 1 91 ? -14.720 -11.418 22.390 1.00 87.62 91 PRO A CA 1
ATOM 676 C C . PRO A 1 91 ? -13.597 -12.295 21.826 1.00 87.62 91 PRO A C 1
ATOM 678 O O . PRO A 1 91 ? -13.683 -12.778 20.695 1.00 87.62 91 PRO A O 1
ATOM 681 N N . ARG A 1 92 ? -12.534 -12.510 22.604 1.00 80.69 92 ARG A N 1
ATOM 682 C CA . ARG A 1 92 ? -11.406 -13.339 22.171 1.00 80.69 92 ARG A CA 1
ATOM 683 C C . ARG A 1 92 ? -11.742 -14.821 22.350 1.00 80.69 92 ARG A C 1
ATOM 685 O O . ARG A 1 92 ? -11.698 -15.339 23.462 1.00 80.69 92 ARG A O 1
ATOM 692 N N . GLY A 1 93 ? -12.067 -15.503 21.253 1.00 78.00 93 GLY A N 1
ATOM 693 C CA . GLY A 1 93 ? -12.213 -16.961 21.239 1.00 78.00 93 GLY A CA 1
ATOM 694 C C . GLY A 1 93 ? -10.863 -17.683 21.332 1.00 78.00 93 GLY A C 1
ATOM 695 O O . GLY A 1 93 ? -9.836 -17.161 20.891 1.00 78.00 93 GLY A O 1
ATOM 696 N N . LEU A 1 94 ? -10.858 -18.905 21.875 1.00 73.44 94 LEU A N 1
ATOM 697 C CA . LEU A 1 94 ? -9.673 -19.771 21.870 1.00 73.44 94 LEU A CA 1
ATOM 698 C C . LEU A 1 94 ? -9.203 -20.017 20.427 1.00 73.44 94 LEU A C 1
ATOM 700 O O . LEU A 1 94 ? -10.002 -20.355 19.558 1.00 73.44 94 LEU A O 1
ATOM 704 N N . GLY A 1 95 ? -7.905 -19.829 20.176 1.00 76.38 95 GLY A N 1
ATOM 705 C CA . GLY A 1 95 ? -7.293 -20.041 18.859 1.00 76.38 95 GLY A CA 1
ATOM 706 C C . GLY A 1 95 ? -7.564 -18.950 17.816 1.00 76.38 95 GLY A C 1
ATOM 707 O O . GLY A 1 95 ? -7.081 -19.072 16.694 1.00 76.38 95 GLY A O 1
ATOM 708 N N . GLN A 1 96 ? -8.296 -17.879 18.150 1.00 78.75 96 GLN A N 1
ATOM 709 C CA . GLN A 1 96 ? -8.497 -16.766 17.220 1.00 78.75 96 GLN A CA 1
ATOM 710 C C . GLN A 1 96 ? -7.304 -15.798 17.222 1.00 78.75 96 GLN A C 1
ATOM 712 O O . GLN A 1 96 ? -6.748 -15.512 18.290 1.00 78.75 96 GLN A O 1
ATOM 717 N N . PRO A 1 97 ? -6.922 -15.254 16.049 1.00 87.31 97 PRO A N 1
ATOM 718 C CA . PRO A 1 97 ? -5.875 -14.247 15.975 1.00 87.31 97 PRO A CA 1
ATOM 719 C C . PRO A 1 97 ? -6.319 -12.967 16.689 1.00 87.31 97 PRO A C 1
ATOM 721 O O . PRO A 1 97 ? -7.496 -12.594 16.661 1.00 87.31 97 PRO A O 1
ATOM 724 N N . VAL A 1 98 ? -5.357 -12.290 17.319 1.00 91.12 98 VAL A N 1
ATOM 725 C CA . VAL A 1 98 ? -5.580 -11.013 18.018 1.00 91.12 98 VAL A CA 1
ATOM 726 C C . VAL A 1 98 ? -6.060 -9.939 17.045 1.00 91.12 98 VAL A C 1
ATOM 728 O O . VAL A 1 98 ? -6.928 -9.143 17.393 1.00 91.12 98 VAL A O 1
ATOM 731 N N . LEU A 1 99 ? -5.536 -9.951 15.819 1.00 93.88 99 LEU A N 1
ATOM 732 C CA . LEU A 1 99 ? -5.890 -9.026 14.753 1.00 93.88 99 LEU A CA 1
ATOM 733 C C . LEU A 1 99 ? -6.522 -9.784 13.579 1.00 93.88 99 LEU A C 1
ATOM 735 O O . LEU A 1 99 ? -5.944 -10.735 13.058 1.00 93.88 99 LEU A O 1
ATOM 739 N N . GLN A 1 100 ? -7.702 -9.345 13.147 1.00 94.69 100 GLN A N 1
ATOM 740 C CA . GLN A 1 100 ? -8.404 -9.851 11.967 1.00 94.69 100 GLN A CA 1
ATOM 741 C C . GLN A 1 100 ? -8.529 -8.725 10.942 1.00 94.69 100 GLN A C 1
ATOM 743 O O . GLN A 1 100 ? -9.246 -7.754 11.176 1.00 94.69 100 GLN A O 1
ATOM 748 N N . LEU A 1 101 ? -7.856 -8.852 9.801 1.00 96.06 101 LEU A N 1
ATOM 749 C CA . LEU A 1 101 ? -7.956 -7.894 8.700 1.00 96.06 101 LEU A CA 1
ATOM 750 C C . LEU A 1 101 ? -9.023 -8.360 7.711 1.00 96.06 101 LEU A C 1
ATOM 752 O O . LEU A 1 101 ? -8.932 -9.462 7.173 1.00 96.06 101 LEU A O 1
ATOM 756 N N . LEU A 1 102 ? -10.025 -7.519 7.461 1.00 96.81 102 LEU A N 1
ATOM 757 C CA . LEU A 1 102 ? -11.091 -7.796 6.506 1.00 96.81 102 LEU A CA 1
ATOM 758 C C . LEU A 1 102 ? -11.077 -6.789 5.352 1.00 96.81 102 LEU A C 1
ATOM 760 O O . LEU A 1 102 ? -10.962 -5.580 5.592 1.00 96.81 102 LEU A O 1
ATOM 764 N N . PRO A 1 103 ? -11.269 -7.256 4.109 1.00 97.69 103 PRO A N 1
ATOM 765 C CA . PRO A 1 103 ? -11.508 -6.366 2.989 1.00 97.69 103 PRO A CA 1
ATOM 766 C C . PRO A 1 103 ? -12.920 -5.774 3.093 1.00 97.69 103 PRO A C 1
ATOM 768 O O . PRO A 1 103 ? -13.906 -6.474 3.321 1.00 97.69 103 PRO A O 1
ATOM 771 N N . GLY A 1 104 ? -13.017 -4.459 2.959 1.00 98.12 104 GLY A N 1
ATOM 772 C CA . GLY A 1 104 ? -14.258 -3.732 2.721 1.00 98.12 104 GLY A CA 1
ATOM 773 C C . GLY A 1 104 ? -14.292 -3.163 1.302 1.00 98.12 104 GLY A C 1
ATOM 774 O O . GLY A 1 104 ? -13.498 -3.543 0.443 1.00 98.12 104 GLY A O 1
ATOM 775 N N . ALA A 1 105 ? -15.218 -2.236 1.044 1.00 98.38 105 ALA A N 1
ATOM 776 C CA . ALA A 1 105 ? -15.428 -1.707 -0.303 1.00 98.38 105 ALA A CA 1
ATOM 777 C C . ALA A 1 105 ? -14.141 -1.110 -0.907 1.00 98.38 105 ALA A C 1
ATOM 779 O O . ALA A 1 105 ? -13.440 -0.325 -0.265 1.00 98.38 105 ALA A O 1
ATOM 780 N N . GLY A 1 106 ? -13.846 -1.501 -2.151 1.00 98.12 106 GLY A N 1
ATOM 781 C CA . GLY A 1 106 ? -12.699 -1.040 -2.934 1.00 98.12 106 GLY A CA 1
ATOM 782 C C . GLY A 1 106 ? -11.329 -1.557 -2.488 1.00 98.12 106 GLY A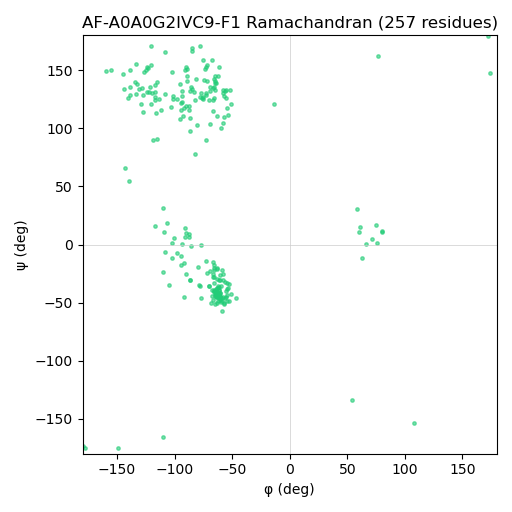 C 1
ATOM 783 O O . GLY A 1 106 ? -10.323 -1.168 -3.088 1.00 98.12 106 GLY A O 1
ATOM 784 N N . VAL A 1 107 ? -11.271 -2.450 -1.497 1.00 98.56 107 VAL A N 1
ATOM 785 C CA . VAL A 1 107 ? -10.066 -3.222 -1.169 1.00 98.56 107 VAL A CA 1
ATOM 786 C C . VAL A 1 107 ? -10.033 -4.482 -2.025 1.00 98.56 107 VAL A C 1
ATOM 788 O O . VAL A 1 107 ? -11.028 -5.188 -2.139 1.00 98.56 107 VAL A O 1
ATOM 791 N N . GLY A 1 108 ? -8.886 -4.748 -2.643 1.00 97.81 108 GLY A N 1
ATOM 792 C CA . GLY A 1 108 ? -8.698 -5.894 -3.520 1.00 97.81 108 GLY A CA 1
ATOM 793 C C . GLY A 1 108 ? -8.704 -7.209 -2.751 1.00 97.81 108 GLY A C 1
ATOM 794 O O . GLY A 1 108 ? -8.039 -7.326 -1.716 1.00 97.81 108 GLY A O 1
ATOM 795 N N . VAL A 1 109 ? -9.412 -8.200 -3.285 1.00 97.94 109 VAL A N 1
ATOM 796 C CA . VAL A 1 109 ? -9.488 -9.556 -2.730 1.00 97.94 109 VAL A CA 1
ATOM 797 C C . VAL A 1 109 ? -8.991 -10.589 -3.725 1.00 97.94 109 VAL A C 1
ATOM 799 O O . VAL A 1 109 ? -9.026 -10.373 -4.936 1.00 97.94 109 VAL A O 1
ATOM 802 N N . ASN A 1 110 ? -8.518 -11.720 -3.216 1.00 97.06 110 ASN A N 1
ATOM 803 C CA . ASN A 1 110 ? -8.142 -12.848 -4.050 1.00 97.06 110 ASN A CA 1
ATOM 804 C C . ASN A 1 110 ? -9.417 -13.513 -4.589 1.00 97.06 110 ASN A C 1
ATOM 806 O O . ASN A 1 110 ? -10.311 -13.845 -3.814 1.00 97.06 110 ASN A O 1
ATOM 810 N N . ALA A 1 111 ? -9.490 -13.715 -5.904 1.00 94.75 111 ALA A N 1
ATOM 811 C CA . ALA A 1 111 ? -10.673 -14.248 -6.575 1.00 94.75 111 ALA A CA 1
ATOM 812 C C . ALA A 1 111 ? -11.083 -15.658 -6.107 1.00 94.75 111 ALA A C 1
ATOM 814 O O . ALA A 1 111 ? -12.255 -16.007 -6.206 1.00 94.75 111 ALA A O 1
ATOM 815 N N . GLU A 1 112 ? -10.140 -16.461 -5.611 1.00 94.88 112 GLU A N 1
ATOM 816 C CA . GLU A 1 112 ? -10.389 -17.832 -5.158 1.00 94.88 112 GLU A CA 1
ATOM 817 C C . GLU A 1 112 ? -10.709 -17.886 -3.661 1.00 94.88 112 GLU A C 1
ATOM 819 O O . GLU A 1 112 ? -11.651 -18.562 -3.254 1.00 94.88 112 GLU A O 1
ATOM 824 N N . SER A 1 113 ? -9.938 -17.178 -2.829 1.00 95.12 113 SER A N 1
ATOM 825 C CA . SER A 1 113 ? -10.069 -17.268 -1.367 1.00 95.12 113 SER A CA 1
ATOM 826 C C . SER A 1 113 ? -10.969 -16.201 -0.744 1.00 95.12 113 SER A C 1
ATOM 828 O O . SER A 1 113 ? -11.351 -16.333 0.418 1.00 95.12 113 SER A O 1
ATOM 830 N N . GLY A 1 114 ? -11.260 -15.111 -1.460 1.00 94.75 114 GLY A N 1
ATOM 831 C CA . GLY A 1 114 ? -11.950 -13.930 -0.927 1.00 94.75 114 GLY A CA 1
ATOM 832 C C . GLY A 1 114 ? -11.149 -13.152 0.129 1.00 94.75 114 GLY A C 1
ATOM 833 O O . GLY A 1 114 ? -11.631 -12.152 0.662 1.00 94.75 114 GLY A O 1
ATOM 834 N N . GLY A 1 115 ? -9.927 -13.592 0.448 1.00 94.19 115 GLY A N 1
ATOM 835 C CA . GLY A 1 115 ? -9.045 -12.932 1.404 1.00 94.19 115 GLY A CA 1
ATOM 836 C C . GLY A 1 115 ? -8.478 -11.625 0.854 1.00 94.19 115 GLY A C 1
ATOM 837 O O . GLY A 1 115 ? -8.339 -11.454 -0.357 1.00 94.19 115 GLY A O 1
ATOM 838 N N . ILE A 1 116 ? -8.116 -10.707 1.751 1.00 96.38 116 ILE A N 1
ATOM 839 C CA . ILE A 1 116 ? -7.471 -9.446 1.375 1.00 96.38 116 ILE A CA 1
ATOM 840 C C . ILE A 1 116 ? -6.165 -9.696 0.605 1.00 96.38 116 ILE A C 1
ATOM 842 O O . ILE A 1 116 ? -5.315 -10.479 1.028 1.00 96.38 116 ILE A O 1
ATOM 846 N N . CYS A 1 117 ? -5.974 -8.995 -0.512 1.00 96.94 117 CYS A N 1
ATOM 847 C CA . CYS A 1 117 ? -4.703 -8.985 -1.228 1.00 96.94 117 CYS A CA 1
ATOM 848 C C . CYS A 1 117 ? -3.779 -7.914 -0.644 1.00 96.94 117 CYS A C 1
ATOM 850 O O . CYS A 1 117 ? -3.873 -6.741 -1.011 1.00 96.94 117 CYS A O 1
ATOM 852 N N . ALA A 1 118 ? -2.871 -8.323 0.239 1.00 96.12 118 ALA A N 1
ATOM 853 C CA . ALA A 1 118 ? -1.848 -7.468 0.834 1.00 96.12 118 ALA A CA 1
ATOM 854 C C . ALA A 1 118 ? -0.449 -8.077 0.653 1.00 96.12 118 ALA A C 1
ATOM 856 O O . ALA A 1 118 ? -0.306 -9.298 0.606 1.00 96.12 118 ALA A O 1
ATOM 857 N N . SER A 1 119 ? 0.584 -7.239 0.534 1.00 94.62 119 SER A N 1
ATOM 858 C CA . SER A 1 119 ? 1.976 -7.712 0.548 1.00 94.62 119 SER A CA 1
ATOM 859 C C . SER A 1 119 ? 2.427 -8.088 1.965 1.00 94.62 119 SER A C 1
ATOM 861 O O . SER A 1 119 ? 1.885 -7.578 2.945 1.00 94.62 119 SER A O 1
ATOM 863 N N . ASN A 1 120 ? 3.468 -8.922 2.080 1.00 94.19 120 ASN A N 1
ATOM 864 C CA . ASN A 1 120 ? 4.056 -9.283 3.380 1.00 94.19 120 ASN A CA 1
ATOM 865 C C . ASN A 1 120 ? 4.477 -8.044 4.175 1.00 94.19 120 ASN A C 1
ATOM 867 O O . ASN A 1 120 ? 4.099 -7.913 5.330 1.00 94.19 120 ASN A O 1
ATOM 871 N N . PHE A 1 121 ? 5.146 -7.089 3.521 1.00 94.62 121 PHE A N 1
ATOM 872 C CA . PHE A 1 121 ? 5.508 -5.810 4.131 1.00 94.62 121 PHE A CA 1
ATOM 873 C C . PHE A 1 121 ? 4.293 -5.078 4.725 1.00 94.62 121 PHE A C 1
ATOM 875 O O . PHE A 1 121 ? 4.363 -4.568 5.839 1.00 94.62 121 PHE A O 1
ATOM 882 N N . ALA A 1 122 ? 3.159 -5.037 4.015 1.00 96.31 122 ALA A N 1
ATOM 883 C CA . ALA A 1 122 ? 1.959 -4.377 4.520 1.00 96.31 122 ALA A CA 1
ATOM 884 C C . ALA A 1 122 ? 1.381 -5.085 5.753 1.00 96.31 122 ALA A C 1
ATOM 886 O O . ALA A 1 122 ? 0.957 -4.420 6.698 1.00 96.31 122 ALA A O 1
ATOM 887 N N . LEU A 1 123 ? 1.373 -6.421 5.745 1.00 95.88 123 LEU A N 1
ATOM 888 C CA . LEU A 1 123 ? 0.925 -7.223 6.881 1.00 95.88 123 LEU A CA 1
ATOM 889 C C . LEU A 1 123 ? 1.848 -7.026 8.087 1.00 95.88 123 LEU A C 1
ATOM 891 O O . LEU A 1 123 ? 1.366 -6.689 9.162 1.00 95.88 123 LEU A O 1
ATOM 895 N N . GLU A 1 124 ? 3.159 -7.163 7.905 1.00 95.38 124 GLU A N 1
ATOM 896 C CA . GLU A 1 124 ? 4.166 -6.960 8.954 1.00 95.38 124 GLU A CA 1
ATOM 897 C C . GLU A 1 124 ? 4.050 -5.567 9.580 1.00 95.38 124 GLU A C 1
ATOM 899 O O . GLU A 1 124 ? 4.002 -5.445 10.804 1.00 95.38 124 GLU A O 1
ATOM 904 N N . LEU A 1 125 ? 3.908 -4.526 8.753 1.00 96.44 125 LEU A N 1
ATOM 905 C CA . LEU A 1 125 ? 3.754 -3.150 9.216 1.00 96.44 125 LEU A CA 1
ATOM 906 C C . LEU A 1 125 ? 2.486 -2.960 10.061 1.00 96.44 125 LEU A C 1
ATOM 908 O O . LEU A 1 125 ? 2.536 -2.321 11.117 1.00 96.44 125 LEU A O 1
ATOM 912 N N . LEU A 1 126 ? 1.359 -3.531 9.622 1.00 97.06 126 LEU A N 1
ATOM 913 C CA . LEU A 1 126 ? 0.102 -3.507 10.369 1.00 97.06 126 LEU A CA 1
ATOM 914 C C . LEU A 1 126 ? 0.239 -4.253 11.700 1.00 97.06 126 LEU A C 1
ATOM 916 O O . LEU A 1 126 ? -0.082 -3.688 12.742 1.00 97.06 126 LEU A O 1
ATOM 920 N N . HIS A 1 127 ? 0.750 -5.485 11.688 1.00 95.38 127 HIS A N 1
ATOM 921 C CA . HIS A 1 127 ? 0.927 -6.288 12.899 1.00 95.38 127 HIS A CA 1
ATOM 922 C C . HIS A 1 127 ? 1.840 -5.585 13.913 1.00 95.38 127 HIS A C 1
ATOM 924 O O . HIS A 1 127 ? 1.439 -5.394 15.062 1.00 95.38 127 HIS A O 1
ATOM 930 N N . GLN A 1 128 ? 3.003 -5.092 13.472 1.00 95.56 128 GLN A N 1
ATOM 931 C CA . GLN A 1 128 ? 3.965 -4.381 14.318 1.00 95.56 128 GLN A CA 1
ATOM 932 C C . GLN A 1 128 ? 3.343 -3.174 15.036 1.00 95.56 128 GLN A C 1
ATOM 934 O O . GLN A 1 128 ? 3.654 -2.915 16.198 1.00 95.56 128 GLN A O 1
ATOM 939 N N . ASN A 1 129 ? 2.474 -2.422 14.357 1.00 97.56 129 ASN A N 1
ATOM 940 C CA . ASN A 1 129 ? 1.898 -1.191 14.901 1.00 97.56 129 ASN A CA 1
ATOM 941 C C . ASN A 1 129 ? 0.594 -1.408 15.679 1.00 97.56 129 ASN A C 1
ATOM 943 O O . ASN A 1 129 ? 0.250 -0.588 16.530 1.00 97.56 129 ASN A O 1
ATOM 947 N N . LEU A 1 130 ? -0.151 -2.477 15.389 1.00 96.88 130 LEU A N 1
ATOM 948 C CA . LEU A 1 130 ? -1.503 -2.675 15.914 1.00 96.88 130 LEU A CA 1
ATOM 949 C C . LEU A 1 130 ? -1.577 -3.712 17.029 1.00 96.88 130 LEU A C 1
ATOM 951 O O . LEU A 1 130 ? -2.357 -3.525 17.960 1.00 96.88 130 LEU A O 1
ATOM 955 N N . GLU A 1 131 ? -0.779 -4.780 16.985 1.00 93.88 131 GLU A N 1
ATOM 956 C CA . GLU A 1 131 ? -0.806 -5.805 18.036 1.00 93.88 131 GLU A CA 1
ATOM 957 C C . GLU A 1 131 ? -0.450 -5.261 19.426 1.00 93.88 131 GLU A C 1
ATOM 959 O O . GLU A 1 131 ? -1.180 -5.577 20.366 1.00 93.88 131 GLU A O 1
ATOM 964 N N . PRO A 1 132 ? 0.558 -4.374 19.594 1.00 93.44 132 PRO A N 1
ATOM 965 C CA . PRO A 1 132 ? 0.834 -3.756 20.895 1.00 93.44 132 PRO A CA 1
ATOM 966 C C . PRO A 1 132 ? -0.318 -2.883 21.410 1.00 93.44 132 PRO A C 1
ATOM 968 O O . PRO A 1 132 ? -0.402 -2.581 22.601 1.00 93.44 132 PRO A O 1
ATOM 971 N N . LEU A 1 133 ? -1.198 -2.443 20.507 1.00 93.62 133 LEU A N 1
ATOM 972 C CA . LEU A 1 133 ? -2.364 -1.641 20.841 1.00 93.62 133 LEU A CA 1
ATOM 973 C C . LEU A 1 133 ? -3.610 -2.496 21.091 1.00 93.62 133 LEU A C 1
ATOM 975 O O . LEU A 1 133 ? -4.562 -1.987 21.683 1.00 93.62 133 LEU A O 1
ATOM 979 N N . ALA A 1 134 ? -3.625 -3.764 20.680 1.00 89.06 134 ALA A N 1
ATOM 980 C CA . ALA A 1 134 ? -4.783 -4.629 20.832 1.00 89.06 134 ALA A CA 1
ATOM 981 C C . ALA A 1 134 ? -5.112 -4.873 22.322 1.00 89.06 134 ALA A C 1
ATOM 983 O O . ALA A 1 134 ? -4.207 -5.073 23.137 1.00 89.06 134 ALA A O 1
ATOM 984 N N . PRO A 1 135 ? -6.398 -4.872 22.724 1.00 83.06 135 PRO A N 1
ATOM 985 C CA . PRO A 1 135 ? -6.758 -5.123 24.115 1.00 83.06 135 PRO A CA 1
ATOM 986 C C . PRO A 1 135 ? -6.397 -6.567 24.526 1.00 83.06 135 PRO A C 1
ATOM 988 O O . PRO A 1 135 ? -6.752 -7.493 23.799 1.00 83.06 135 PRO A O 1
ATOM 991 N N . PRO A 1 136 ? -5.787 -6.815 25.705 1.00 78.69 136 PRO A N 1
ATOM 992 C CA . PRO A 1 136 ? -5.258 -8.139 26.075 1.00 78.69 136 PRO A CA 1
ATOM 993 C C . PRO A 1 136 ? -6.267 -9.300 26.001 1.00 78.69 136 PRO A C 1
ATOM 995 O O . PRO A 1 136 ? -5.910 -10.436 25.677 1.00 78.69 136 PRO A O 1
ATOM 998 N N . GLN A 1 137 ? -7.538 -9.016 26.294 1.00 84.06 137 GLN A N 1
ATOM 999 C CA . GLN A 1 137 ? -8.628 -9.997 26.369 1.00 84.06 137 GLN A CA 1
ATOM 1000 C C . GLN A 1 137 ? -9.633 -9.883 25.212 1.00 84.06 137 GLN A C 1
ATOM 1002 O O . GLN A 1 137 ? -10.691 -10.507 25.255 1.00 84.06 137 GLN A O 1
ATOM 1007 N N . ALA A 1 138 ? -9.324 -9.102 24.176 1.00 87.69 138 ALA A N 1
ATOM 1008 C CA . ALA A 1 138 ? -10.190 -8.945 23.015 1.00 87.69 138 ALA A CA 1
ATOM 1009 C C . ALA A 1 138 ? -9.444 -9.291 21.727 1.00 87.69 138 ALA A C 1
ATOM 1011 O O . ALA A 1 138 ? -8.226 -9.146 21.638 1.00 87.69 138 ALA A O 1
ATOM 1012 N N . ALA A 1 139 ? -10.193 -9.734 20.726 1.00 92.88 139 ALA A N 1
ATOM 1013 C CA . ALA A 1 139 ? -9.730 -9.674 19.350 1.00 92.88 139 ALA A CA 1
ATOM 1014 C C . ALA A 1 139 ? -10.157 -8.329 18.747 1.00 92.88 139 ALA A C 1
ATOM 1016 O O . ALA A 1 139 ? -11.175 -7.750 19.136 1.00 92.88 139 ALA A O 1
ATOM 1017 N N . VAL A 1 140 ? -9.379 -7.832 17.794 1.00 95.38 140 VAL A N 1
ATOM 1018 C CA . VAL A 1 140 ? -9.693 -6.633 17.022 1.00 95.38 140 VAL A CA 1
ATOM 1019 C C . VAL A 1 140 ? -9.922 -7.048 15.585 1.00 95.38 140 VAL A C 1
ATOM 1021 O O . VAL A 1 140 ? -9.058 -7.652 14.950 1.00 95.38 140 VAL A O 1
ATOM 1024 N N . ARG A 1 141 ? -11.082 -6.687 15.052 1.00 96.62 141 ARG A N 1
ATOM 1025 C CA . ARG A 1 141 ? -11.370 -6.793 13.628 1.00 96.62 141 ARG A CA 1
ATOM 1026 C C . ARG A 1 141 ? -11.231 -5.421 12.999 1.00 96.62 141 ARG A C 1
ATOM 1028 O O . ARG A 1 141 ? -11.873 -4.474 13.436 1.00 96.62 141 ARG A O 1
ATOM 1035 N N . LEU A 1 142 ? -10.405 -5.325 11.965 1.00 97.94 142 LEU A N 1
ATOM 1036 C CA . LEU A 1 142 ? -10.242 -4.121 11.166 1.00 97.94 142 LEU A CA 1
ATOM 1037 C C . LEU A 1 142 ? -10.792 -4.366 9.771 1.00 97.94 142 LEU A C 1
ATOM 1039 O O . LEU A 1 142 ? -10.250 -5.173 9.016 1.00 97.94 142 LEU A O 1
ATOM 1043 N N . ARG A 1 143 ? -11.849 -3.643 9.408 1.00 98.56 143 ARG A N 1
ATOM 1044 C CA . ARG A 1 143 ? -12.327 -3.591 8.030 1.00 98.56 143 ARG A CA 1
ATOM 1045 C C . ARG A 1 143 ? -11.713 -2.386 7.335 1.00 98.56 143 ARG A C 1
ATOM 1047 O O . ARG A 1 143 ? -11.987 -1.244 7.706 1.00 98.56 143 ARG A O 1
ATOM 1054 N N . LEU A 1 144 ? -10.893 -2.657 6.327 1.00 98.62 144 LEU A N 1
ATOM 1055 C CA . LEU A 1 144 ? -10.267 -1.632 5.498 1.00 98.62 144 LEU A CA 1
ATOM 1056 C C . LEU A 1 144 ? -11.218 -1.253 4.364 1.00 98.62 144 LEU A C 1
ATOM 1058 O O . LEU A 1 144 ? -11.808 -2.129 3.741 1.00 98.62 144 LEU A O 1
ATOM 1062 N N . VAL A 1 145 ? -11.378 0.034 4.077 1.00 98.81 145 VAL A N 1
ATOM 1063 C CA . VAL A 1 145 ? -12.241 0.516 2.993 1.00 98.81 145 VAL A CA 1
ATOM 1064 C C . VAL A 1 145 ? -11.490 1.572 2.195 1.00 98.81 145 VAL A C 1
ATOM 1066 O O . VAL A 1 145 ? -10.984 2.546 2.753 1.00 98.81 145 VAL A O 1
ATOM 1069 N N . PHE A 1 146 ? -11.470 1.397 0.876 1.00 98.56 146 PHE A N 1
ATOM 1070 C CA . PHE A 1 146 ? -10.977 2.371 -0.090 1.00 98.56 146 PHE A CA 1
ATOM 1071 C C . PHE A 1 146 ? -12.170 2.804 -0.952 1.00 98.56 146 PHE A C 1
ATOM 1073 O O . PHE A 1 146 ? -12.438 2.166 -1.968 1.00 98.56 146 PHE A O 1
ATOM 1080 N N . PRO A 1 147 ? -12.920 3.863 -0.594 1.00 98.25 147 PRO A N 1
ATOM 1081 C CA . PRO A 1 147 ? -14.191 4.199 -1.247 1.00 98.25 147 PRO A CA 1
ATOM 1082 C C . PRO A 1 147 ? -14.122 4.324 -2.777 1.00 98.25 147 PRO A C 1
ATOM 1084 O O . PRO A 1 147 ? -15.062 3.965 -3.476 1.00 98.25 147 PRO A O 1
ATOM 1087 N N . THR A 1 148 ? -12.999 4.803 -3.319 1.00 97.81 148 THR A N 1
ATOM 1088 C CA . THR A 1 148 ? -12.758 4.914 -4.770 1.00 97.81 148 THR A CA 1
ATOM 1089 C C . THR A 1 148 ? -11.877 3.791 -5.331 1.00 97.81 148 THR A C 1
ATOM 1091 O O . THR A 1 148 ? -11.518 3.818 -6.509 1.00 97.81 148 THR A O 1
ATOM 1094 N N . GLY A 1 149 ? -11.531 2.802 -4.506 1.00 97.94 149 GLY A N 1
ATOM 1095 C CA . GLY A 1 149 ? -10.561 1.754 -4.799 1.00 97.94 149 GLY A CA 1
ATOM 1096 C C . GLY A 1 149 ? -10.977 0.834 -5.943 1.00 97.94 149 GLY A C 1
ATOM 1097 O O . GLY A 1 149 ? -10.153 0.571 -6.809 1.00 97.94 149 GLY A O 1
ATOM 1098 N N . ALA A 1 150 ? -12.250 0.433 -6.032 1.00 97.62 150 ALA A N 1
ATOM 1099 C CA . ALA A 1 150 ? -12.746 -0.400 -7.137 1.00 97.62 150 ALA A CA 1
ATOM 1100 C C . ALA A 1 150 ? -12.502 0.262 -8.507 1.00 97.62 150 ALA A C 1
ATOM 1102 O O . ALA A 1 150 ? -11.849 -0.310 -9.376 1.00 97.62 150 ALA A O 1
ATOM 1103 N N . ARG A 1 151 ? -12.911 1.530 -8.650 1.00 97.50 151 ARG A N 1
ATOM 1104 C CA . ARG A 1 151 ? -12.690 2.329 -9.867 1.00 97.50 151 ARG A CA 1
ATOM 1105 C C . ARG A 1 151 ? -11.204 2.517 -10.183 1.00 97.50 151 ARG A C 1
ATOM 1107 O O . ARG A 1 151 ? -10.803 2.530 -11.340 1.00 97.50 151 ARG A O 1
ATOM 1114 N N . LEU A 1 152 ? -10.364 2.717 -9.167 1.00 96.81 152 LEU A N 1
ATOM 1115 C CA . LEU A 1 152 ? -8.921 2.845 -9.384 1.00 96.81 152 LEU A CA 1
ATOM 1116 C C . LEU A 1 152 ? -8.292 1.512 -9.804 1.00 96.81 152 LEU A C 1
ATOM 1118 O O . LEU A 1 152 ? -7.402 1.507 -10.652 1.00 96.81 152 LEU A O 1
ATOM 1122 N N . ALA A 1 153 ? -8.772 0.390 -9.269 1.00 95.69 153 ALA A N 1
ATOM 1123 C CA . ALA A 1 153 ? -8.269 -0.941 -9.581 1.00 95.69 153 ALA A CA 1
ATOM 1124 C C . ALA A 1 153 ? -8.431 -1.313 -11.061 1.00 95.69 153 ALA A C 1
ATOM 1126 O O . ALA A 1 153 ? -7.555 -1.987 -11.603 1.00 95.69 153 ALA A O 1
ATOM 1127 N N . GLU A 1 154 ? -9.462 -0.801 -11.740 1.00 94.44 154 GLU A N 1
ATOM 1128 C CA . GLU A 1 154 ? -9.664 -0.955 -13.192 1.00 94.44 154 GLU A CA 1
ATOM 1129 C C . GLU A 1 154 ? -8.485 -0.423 -14.022 1.00 94.44 154 GLU A C 1
ATOM 1131 O O . GLU A 1 154 ? -8.232 -0.885 -15.131 1.00 94.44 154 GLU A O 1
ATOM 1136 N N . ARG A 1 155 ? -7.717 0.525 -13.471 1.00 91.62 155 ARG A N 1
ATOM 1137 C CA . ARG A 1 155 ? -6.530 1.112 -14.110 1.00 91.62 155 ARG A CA 1
ATOM 1138 C C . ARG A 1 155 ? -5.236 0.370 -13.759 1.00 91.62 155 ARG A C 1
ATOM 1140 O O . ARG A 1 155 ? -4.147 0.821 -14.119 1.00 91.62 155 ARG A O 1
ATOM 1147 N N . THR A 1 156 ? -5.331 -0.755 -13.054 1.00 88.56 156 THR A N 1
ATOM 1148 C CA . THR A 1 156 ? -4.197 -1.605 -12.671 1.00 88.56 156 THR A CA 1
ATOM 1149 C C . THR A 1 156 ? -4.188 -2.910 -13.465 1.00 88.56 156 THR A C 1
ATOM 1151 O O . THR A 1 156 ? -5.175 -3.299 -14.079 1.00 88.56 156 THR A O 1
ATOM 1154 N N . SER A 1 157 ? -3.066 -3.631 -13.436 1.00 86.56 157 SER A N 1
ATOM 1155 C CA . SER A 1 157 ? -2.989 -4.999 -13.966 1.00 86.56 157 SER A CA 1
ATOM 1156 C C . SER A 1 157 ? -3.376 -6.069 -12.940 1.00 86.56 157 SER A C 1
ATOM 1158 O O . SER A 1 157 ? -3.192 -7.249 -13.215 1.00 86.56 157 SER A O 1
ATOM 1160 N N . ASN A 1 158 ? -3.863 -5.696 -11.751 1.00 87.56 158 ASN A N 1
ATOM 1161 C CA . ASN A 1 158 ? -3.972 -6.625 -10.621 1.00 87.56 158 ASN A CA 1
ATOM 1162 C C . ASN A 1 158 ? -4.996 -7.747 -10.870 1.00 87.56 158 ASN A C 1
ATOM 1164 O O . ASN A 1 158 ? -4.787 -8.869 -10.415 1.00 87.56 158 ASN A O 1
ATOM 1168 N N . ARG A 1 159 ? -6.027 -7.492 -11.688 1.00 89.62 159 ARG A N 1
ATOM 1169 C CA . ARG A 1 159 ? -7.003 -8.512 -12.107 1.00 89.62 159 ARG A CA 1
ATOM 1170 C C . ARG A 1 159 ? -6.372 -9.689 -12.843 1.00 89.62 159 ARG A C 1
ATOM 1172 O O . ARG A 1 159 ? -6.787 -10.822 -12.632 1.00 89.62 159 ARG A O 1
ATOM 1179 N N . ALA A 1 160 ? -5.336 -9.443 -13.648 1.00 85.50 160 ALA A N 1
ATOM 1180 C CA . ALA A 1 160 ? -4.593 -10.508 -14.324 1.00 85.50 160 ALA A CA 1
ATOM 1181 C C . ALA A 1 160 ? -3.819 -11.411 -13.343 1.00 85.50 160 ALA A C 1
ATOM 1183 O O . ALA A 1 160 ? -3.403 -12.501 -13.716 1.00 85.50 160 ALA A O 1
ATOM 1184 N N . PHE A 1 161 ? -3.646 -10.967 -12.095 1.00 85.19 161 PHE A N 1
ATOM 1185 C CA . PHE A 1 161 ? -3.003 -11.705 -11.008 1.00 85.19 161 PHE A CA 1
ATOM 1186 C C . PHE A 1 161 ? -4.013 -12.208 -9.961 1.00 85.19 161 PHE A C 1
ATOM 1188 O O . PHE A 1 161 ? -3.628 -12.512 -8.837 1.00 85.19 161 PHE A O 1
ATOM 1195 N N . GLY A 1 162 ? -5.305 -12.266 -10.306 1.00 91.00 162 GLY A N 1
ATOM 1196 C CA . GLY A 1 162 ? -6.352 -12.795 -9.427 1.00 91.00 162 GLY A CA 1
ATOM 1197 C C . GLY A 1 162 ? -6.848 -11.827 -8.349 1.00 91.00 162 GLY A C 1
ATOM 1198 O O . GLY A 1 162 ? -7.586 -12.253 -7.467 1.00 91.00 162 GLY A O 1
ATOM 1199 N N . VAL A 1 163 ? -6.479 -10.541 -8.406 1.00 96.12 163 VAL A N 1
ATOM 1200 C CA . VAL A 1 163 ? -7.013 -9.513 -7.497 1.00 96.12 163 VAL A CA 1
ATOM 1201 C C . VAL A 1 163 ? -8.271 -8.891 -8.098 1.00 96.12 163 VAL A C 1
ATOM 1203 O O . VAL A 1 163 ? -8.213 -8.264 -9.159 1.00 96.12 163 VAL A O 1
ATOM 1206 N N . VAL A 1 164 ? -9.399 -9.017 -7.411 1.00 96.38 164 VAL A N 1
ATOM 1207 C CA . VAL A 1 164 ? -10.704 -8.501 -7.847 1.00 96.38 164 VAL A CA 1
ATOM 1208 C C . VAL A 1 164 ? -11.273 -7.494 -6.844 1.00 96.38 164 VAL A C 1
ATOM 1210 O O . VAL A 1 164 ? -10.703 -7.284 -5.776 1.00 96.38 164 VAL A O 1
ATOM 1213 N N . ASP A 1 165 ? -12.357 -6.817 -7.229 1.00 96.06 165 ASP A N 1
ATOM 1214 C CA . ASP A 1 165 ? -13.170 -5.879 -6.430 1.00 96.06 165 ASP A CA 1
ATOM 1215 C C . ASP A 1 165 ? -12.497 -4.593 -5.911 1.00 96.06 165 ASP A C 1
ATOM 1217 O O . ASP A 1 165 ? -13.184 -3.660 -5.483 1.00 96.06 165 ASP A O 1
ATOM 1221 N N . GLY A 1 166 ? -11.170 -4.467 -5.997 1.00 97.56 166 GLY A N 1
ATOM 1222 C CA . GLY A 1 166 ? -10.483 -3.305 -5.448 1.00 97.56 166 GLY A CA 1
ATOM 1223 C C . GLY A 1 166 ? -8.969 -3.270 -5.609 1.00 97.56 166 GLY A C 1
ATOM 1224 O O . GLY A 1 166 ? -8.352 -4.096 -6.284 1.00 97.56 166 GLY A O 1
ATOM 1225 N N . LEU A 1 167 ? -8.360 -2.262 -4.982 1.00 97.56 167 LEU A N 1
ATOM 1226 C CA . LEU A 1 167 ? -6.910 -2.091 -4.951 1.00 97.56 167 LEU A CA 1
ATOM 1227 C C . LEU A 1 167 ? -6.290 -3.053 -3.938 1.00 97.56 167 LEU A C 1
ATOM 1229 O O . LEU A 1 167 ? -6.661 -3.049 -2.765 1.00 97.56 167 LEU A O 1
ATOM 1233 N N . ALA A 1 168 ? -5.301 -3.830 -4.372 1.00 96.31 168 ALA A N 1
ATOM 1234 C CA . ALA A 1 168 ? -4.454 -4.575 -3.450 1.00 96.31 168 ALA A CA 1
ATOM 1235 C C . ALA A 1 168 ? -3.616 -3.612 -2.589 1.00 96.31 168 ALA A C 1
ATOM 1237 O O . ALA A 1 168 ? -3.115 -2.596 -3.081 1.00 96.31 168 ALA A O 1
ATOM 1238 N N . LEU A 1 169 ? -3.428 -3.960 -1.317 1.00 96.50 169 LEU A N 1
ATOM 1239 C CA . LEU A 1 169 ? -2.577 -3.233 -0.379 1.00 96.50 169 LEU A CA 1
ATOM 1240 C C . LEU A 1 169 ? -1.117 -3.658 -0.575 1.00 96.50 169 LEU A C 1
ATOM 1242 O O . LEU A 1 169 ? -0.582 -4.494 0.151 1.00 96.50 169 LEU A O 1
ATOM 1246 N N . LEU A 1 170 ? -0.496 -3.126 -1.624 1.00 88.62 170 LEU A N 1
ATOM 1247 C CA . LEU A 1 170 ? 0.852 -3.502 -2.041 1.00 88.62 170 LEU A CA 1
ATOM 1248 C C . LEU A 1 170 ? 1.892 -2.464 -1.612 1.00 88.62 170 LEU A C 1
ATOM 1250 O O . LEU A 1 170 ? 1.634 -1.263 -1.591 1.00 88.62 170 LEU A O 1
ATOM 1254 N N . GLY A 1 171 ? 3.094 -2.952 -1.336 1.00 83.31 171 GLY A N 1
ATOM 1255 C CA . GLY A 1 171 ? 4.294 -2.175 -1.039 1.00 83.31 171 GLY A CA 1
ATOM 1256 C C . GLY A 1 171 ? 5.414 -3.123 -0.625 1.00 83.31 171 GLY A C 1
ATOM 1257 O O . GLY A 1 171 ? 5.127 -4.179 -0.065 1.00 83.31 171 GLY A O 1
ATOM 1258 N N . MET A 1 172 ? 6.659 -2.781 -0.942 1.00 83.38 172 MET A N 1
ATOM 1259 C CA . MET A 1 172 ? 7.850 -3.500 -0.457 1.00 83.38 172 MET A CA 1
ATOM 1260 C C . MET A 1 172 ? 8.640 -2.663 0.550 1.00 83.38 172 MET A C 1
ATOM 1262 O O . MET A 1 172 ? 9.340 -3.219 1.383 1.00 83.38 172 MET A O 1
ATOM 1266 N N . ASP A 1 173 ? 8.475 -1.342 0.476 1.00 87.38 173 ASP A N 1
ATOM 1267 C CA . ASP A 1 173 ? 9.186 -0.353 1.268 1.00 87.38 173 ASP A CA 1
ATOM 1268 C C . ASP A 1 173 ? 8.190 0.673 1.835 1.00 87.38 173 ASP A C 1
ATOM 1270 O O . ASP A 1 173 ? 7.117 0.909 1.250 1.00 87.38 173 ASP A O 1
ATOM 1274 N N . PRO A 1 174 ? 8.533 1.332 2.955 1.00 89.50 174 PRO A N 1
ATOM 1275 C CA . PRO A 1 174 ? 7.697 2.388 3.517 1.00 89.50 174 PRO A CA 1
ATOM 1276 C C . PRO A 1 174 ? 7.679 3.653 2.654 1.00 89.50 174 PRO A C 1
ATOM 1278 O O . PRO A 1 174 ? 6.730 4.432 2.717 1.00 89.50 174 PRO A O 1
ATOM 1281 N N . TRP A 1 175 ? 8.700 3.839 1.822 1.00 90.69 175 TRP A N 1
ATOM 1282 C CA . TRP A 1 175 ? 8.858 4.992 0.946 1.00 90.69 175 TRP A CA 1
ATOM 1283 C C . TRP A 1 175 ? 8.331 4.684 -0.446 1.00 90.69 175 TRP A C 1
ATOM 1285 O O . TRP A 1 175 ? 8.603 3.615 -1.002 1.00 90.69 175 TRP A O 1
ATOM 1295 N N . VAL A 1 176 ? 7.626 5.636 -1.054 1.00 86.56 176 VAL A N 1
ATOM 1296 C CA . VAL A 1 176 ? 7.267 5.479 -2.460 1.00 86.56 176 VAL A CA 1
ATOM 1297 C C . VAL A 1 176 ? 8.483 5.734 -3.332 1.00 86.56 176 VAL A C 1
ATOM 1299 O O . VAL A 1 176 ? 9.135 6.772 -3.250 1.00 86.56 176 VAL A O 1
ATOM 1302 N N . GLN A 1 177 ? 8.761 4.772 -4.204 1.00 76.50 177 GLN A N 1
ATOM 1303 C CA . GLN A 1 177 ? 9.770 4.888 -5.243 1.00 76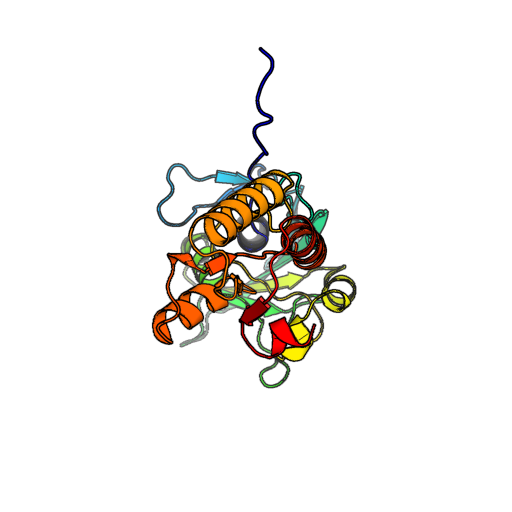.50 177 GLN A CA 1
ATOM 1304 C C . GLN A 1 177 ? 9.087 5.407 -6.516 1.00 76.50 177 GLN A C 1
ATOM 1306 O O . GLN A 1 177 ? 8.298 4.666 -7.116 1.00 76.50 177 GLN A O 1
ATOM 1311 N N . PRO A 1 178 ? 9.355 6.653 -6.958 1.00 70.69 178 PRO A N 1
ATOM 1312 C CA . PRO A 1 178 ? 8.756 7.190 -8.174 1.00 70.69 178 PRO A CA 1
ATOM 1313 C C . PRO A 1 178 ? 9.052 6.251 -9.343 1.00 70.69 178 PRO A C 1
ATOM 1315 O O . PRO A 1 178 ? 10.206 5.922 -9.585 1.00 70.69 178 PRO A O 1
ATOM 1318 N N . SER A 1 179 ? 8.037 5.793 -10.073 1.00 65.44 179 SER A N 1
ATOM 1319 C CA . SER A 1 179 ? 8.242 4.876 -11.213 1.00 65.44 179 SER A CA 1
ATOM 1320 C C . SER A 1 179 ? 8.347 5.594 -12.567 1.00 65.44 179 SER A C 1
ATOM 1322 O O . SER A 1 179 ? 8.679 4.978 -13.582 1.00 65.44 179 SER A O 1
ATOM 1324 N N . ALA A 1 180 ? 8.049 6.896 -12.584 1.00 65.00 180 ALA A N 1
ATOM 1325 C CA . ALA A 1 180 ? 8.041 7.756 -13.764 1.00 65.00 180 ALA A CA 1
ATOM 1326 C C . ALA A 1 180 ? 8.630 9.144 -13.444 1.00 65.00 180 ALA A C 1
ATOM 1328 O O . ALA A 1 180 ? 7.983 10.166 -13.657 1.00 65.00 180 ALA A O 1
ATOM 1329 N N . ALA A 1 181 ? 9.854 9.190 -12.912 1.00 71.38 181 ALA A N 1
ATOM 1330 C CA . ALA A 1 181 ? 10.567 10.454 -12.703 1.00 71.38 181 ALA A CA 1
ATOM 1331 C C . ALA A 1 181 ? 11.399 10.848 -13.947 1.00 71.38 181 ALA A C 1
ATOM 1333 O O . ALA A 1 181 ? 12.032 9.967 -14.542 1.00 71.38 181 ALA A O 1
ATOM 1334 N N . PRO A 1 182 ? 11.457 12.142 -14.335 1.00 73.62 182 PRO A N 1
ATOM 1335 C CA . PRO A 1 182 ? 12.319 12.619 -15.424 1.00 73.62 182 PRO A CA 1
ATOM 1336 C C . PRO A 1 182 ? 13.791 12.225 -15.250 1.00 73.62 182 PRO A C 1
ATOM 1338 O O . PRO A 1 182 ? 14.437 11.808 -16.213 1.00 73.62 182 PRO A O 1
ATOM 1341 N N . ASP A 1 183 ? 14.292 12.246 -14.015 1.00 79.88 183 ASP A N 1
ATOM 1342 C CA . ASP A 1 183 ? 15.674 11.870 -13.703 1.00 79.88 183 ASP A CA 1
ATOM 1343 C C . ASP A 1 183 ? 15.949 10.386 -13.975 1.00 79.88 183 ASP A C 1
ATOM 1345 O O . ASP A 1 183 ? 17.025 10.026 -14.452 1.00 79.88 183 ASP A O 1
ATOM 1349 N N . GLN A 1 184 ? 14.955 9.513 -13.775 1.00 81.69 184 GLN A N 1
ATOM 1350 C CA . GLN A 1 184 ? 15.076 8.096 -14.130 1.00 81.69 184 GLN A CA 1
ATOM 1351 C C . GLN A 1 184 ? 15.156 7.895 -15.641 1.00 81.69 184 GLN A C 1
ATOM 1353 O O . GLN A 1 184 ? 15.933 7.060 -16.102 1.00 81.69 184 GLN A O 1
ATOM 1358 N N . LEU A 1 185 ? 14.389 8.663 -16.422 1.00 87.56 185 LEU A N 1
ATOM 1359 C CA . LEU A 1 185 ? 14.497 8.635 -17.879 1.00 87.56 185 LEU A CA 1
ATOM 1360 C C . LEU A 1 185 ? 15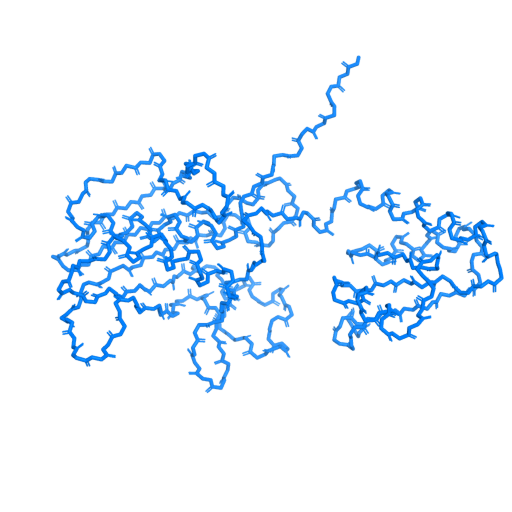.874 9.134 -18.333 1.00 87.56 185 LEU A C 1
ATOM 1362 O O . LEU A 1 185 ? 16.490 8.517 -19.203 1.00 87.56 185 LEU A O 1
ATOM 1366 N N . ALA A 1 186 ? 16.373 10.224 -17.745 1.00 88.75 186 ALA A N 1
ATOM 1367 C CA . ALA A 1 186 ? 17.697 10.756 -18.051 1.00 88.75 186 ALA A CA 1
ATOM 1368 C C . ALA A 1 186 ? 18.799 9.730 -17.737 1.00 88.75 186 ALA A C 1
ATOM 1370 O O . ALA A 1 186 ? 19.629 9.435 -18.601 1.00 88.75 186 ALA A O 1
ATOM 1371 N N . ALA A 1 187 ? 18.757 9.111 -16.554 1.00 89.50 187 ALA A N 1
ATOM 1372 C CA . ALA A 1 187 ? 19.688 8.060 -16.155 1.00 89.50 187 ALA A CA 1
ATOM 1373 C C . ALA A 1 187 ? 19.605 6.830 -17.076 1.00 89.50 187 ALA A C 1
ATOM 1375 O O . ALA A 1 187 ? 20.634 6.305 -17.504 1.00 89.50 187 ALA A O 1
ATOM 1376 N N . ALA A 1 188 ? 18.396 6.395 -17.448 1.00 91.06 188 ALA A N 1
ATOM 1377 C CA . ALA A 1 188 ? 18.201 5.271 -18.359 1.00 91.06 188 ALA A CA 1
ATOM 1378 C C . ALA A 1 188 ? 18.723 5.572 -19.776 1.00 91.06 188 ALA A C 1
ATOM 1380 O O . ALA A 1 188 ? 19.363 4.716 -20.385 1.00 91.06 188 ALA A O 1
ATOM 1381 N N . ARG A 1 189 ? 18.536 6.800 -20.282 1.00 93.94 189 ARG A N 1
ATOM 1382 C CA . ARG A 1 189 ? 19.108 7.257 -21.562 1.00 93.94 189 ARG A CA 1
ATOM 1383 C C . ARG A 1 189 ? 20.633 7.316 -21.529 1.00 93.94 189 ARG A C 1
ATOM 1385 O O . ARG A 1 189 ? 21.273 6.885 -22.484 1.00 93.94 189 ARG A O 1
ATOM 1392 N N . GLN A 1 190 ? 21.219 7.810 -20.438 1.00 94.19 190 GLN A N 1
ATOM 1393 C CA . GLN A 1 190 ? 22.673 7.798 -20.258 1.00 94.19 190 GLN A CA 1
ATOM 1394 C C . GLN A 1 190 ? 23.215 6.370 -20.197 1.00 94.19 190 GLN A C 1
ATOM 1396 O O . GLN A 1 190 ? 24.229 6.067 -20.820 1.00 94.19 190 GLN A O 1
ATOM 1401 N N . ARG A 1 191 ? 22.532 5.474 -19.475 1.00 94.56 191 ARG A N 1
ATOM 1402 C CA . ARG A 1 191 ? 22.903 4.060 -19.424 1.00 94.56 191 ARG A CA 1
ATOM 1403 C C . ARG A 1 191 ? 22.854 3.441 -20.817 1.00 94.56 191 ARG A C 1
ATOM 1405 O O . ARG A 1 191 ? 23.844 2.841 -21.216 1.00 94.56 191 ARG A O 1
ATOM 1412 N N . LEU A 1 192 ? 21.759 3.636 -21.552 1.00 95.00 192 LEU A N 1
ATOM 1413 C CA . LEU A 1 192 ? 21.600 3.186 -22.935 1.00 95.00 192 LEU A CA 1
ATOM 1414 C C . LEU A 1 192 ? 22.757 3.661 -23.825 1.00 95.00 192 LEU A C 1
ATOM 1416 O O . LEU A 1 192 ? 23.369 2.832 -24.490 1.00 95.00 192 LEU A O 1
ATOM 1420 N N . ALA A 1 193 ? 23.107 4.952 -23.757 1.00 94.50 193 ALA A N 1
ATOM 1421 C CA . ALA A 1 193 ? 24.233 5.526 -24.498 1.00 94.50 193 ALA A CA 1
ATOM 1422 C C . ALA A 1 193 ? 25.546 4.789 -24.235 1.00 94.50 193 ALA A C 1
ATOM 1424 O O . ALA A 1 193 ? 26.209 4.360 -25.175 1.00 94.50 193 ALA A O 1
ATOM 1425 N N . ARG A 1 194 ? 25.872 4.556 -22.959 1.00 94.69 194 ARG A N 1
ATOM 1426 C CA . ARG A 1 194 ? 27.084 3.817 -22.579 1.00 94.69 194 ARG A CA 1
ATOM 1427 C C . ARG A 1 194 ? 27.074 2.377 -23.090 1.00 94.69 194 ARG A C 1
ATOM 1429 O O . ARG A 1 194 ? 28.130 1.861 -23.436 1.00 94.69 194 ARG A O 1
ATOM 1436 N N . VAL A 1 195 ? 25.912 1.714 -23.120 1.00 94.25 195 VAL A N 1
ATOM 1437 C CA . VAL A 1 195 ? 25.808 0.347 -23.658 1.00 94.25 195 VAL A CA 1
ATOM 1438 C C . VAL A 1 195 ? 26.076 0.338 -25.162 1.00 94.25 195 VAL A C 1
ATOM 1440 O O . VAL A 1 195 ? 26.876 -0.474 -25.620 1.00 94.25 195 VAL A O 1
ATOM 1443 N N . VAL A 1 196 ? 25.441 1.241 -25.915 1.00 93.62 196 VAL A N 1
ATOM 1444 C CA . VAL A 1 196 ? 25.607 1.330 -27.375 1.00 93.62 196 VAL A CA 1
ATOM 1445 C C . VAL A 1 196 ? 27.046 1.698 -27.741 1.00 93.62 196 VAL A C 1
ATOM 1447 O O . VAL A 1 196 ? 27.616 1.085 -28.636 1.00 93.62 196 VAL A O 1
ATOM 1450 N N . GLU A 1 197 ? 27.658 2.641 -27.023 1.00 92.75 197 GLU A N 1
ATOM 1451 C CA . GLU A 1 197 ? 29.048 3.054 -27.245 1.00 92.75 197 GLU A CA 1
ATOM 1452 C C . GLU A 1 197 ? 30.042 1.921 -26.958 1.00 92.75 197 GLU A C 1
ATOM 1454 O O . GLU A 1 197 ? 30.934 1.656 -27.760 1.00 92.75 197 GLU A O 1
ATOM 1459 N N . ALA A 1 198 ? 29.867 1.207 -25.842 1.00 92.38 198 ALA A N 1
ATOM 1460 C CA . ALA A 1 198 ? 30.758 0.112 -25.473 1.00 92.38 198 ALA A CA 1
ATOM 1461 C C . ALA A 1 198 ? 30.576 -1.138 -26.352 1.00 92.38 198 ALA A C 1
ATOM 1463 O O . ALA A 1 198 ? 31.483 -1.968 -26.428 1.00 92.38 198 ALA A O 1
ATOM 1464 N N . ARG A 1 199 ? 29.393 -1.324 -26.958 1.00 88.69 199 ARG A N 1
ATOM 1465 C CA . ARG A 1 199 ? 29.010 -2.551 -27.676 1.00 88.69 199 ARG A CA 1
ATOM 1466 C C . ARG A 1 199 ? 28.158 -2.237 -28.923 1.00 88.69 199 ARG A C 1
ATOM 1468 O O . ARG A 1 199 ? 26.996 -2.635 -28.986 1.00 88.69 199 ARG A O 1
ATOM 1475 N N . PRO A 1 200 ? 28.715 -1.570 -29.949 1.00 85.25 200 PRO A N 1
ATOM 1476 C CA . PRO A 1 200 ? 27.941 -1.004 -31.064 1.00 85.25 200 PRO A CA 1
ATOM 1477 C C . PRO A 1 200 ? 27.237 -2.034 -31.964 1.00 85.25 200 PRO A C 1
ATOM 1479 O O . PRO A 1 200 ? 26.319 -1.681 -32.704 1.00 85.25 200 PRO A O 1
ATOM 1482 N N . HIS A 1 201 ? 27.650 -3.304 -31.919 1.00 86.50 201 HIS A N 1
ATOM 1483 C CA . HIS A 1 201 ? 27.079 -4.388 -32.730 1.00 86.50 201 HIS A CA 1
ATOM 1484 C C . HIS A 1 201 ? 26.228 -5.383 -31.925 1.00 86.50 201 HIS A C 1
ATOM 1486 O O . HIS A 1 201 ? 25.566 -6.245 -32.513 1.00 86.50 201 HIS A O 1
ATOM 1492 N N . ASP A 1 202 ? 26.210 -5.252 -30.598 1.00 87.00 202 ASP A N 1
ATOM 1493 C CA . ASP A 1 202 ? 25.464 -6.144 -29.717 1.00 87.00 202 ASP A CA 1
ATOM 1494 C C . ASP A 1 202 ? 24.044 -5.615 -29.475 1.00 87.00 202 ASP A C 1
ATOM 1496 O O . ASP A 1 202 ? 23.801 -4.406 -29.531 1.00 87.00 202 ASP A O 1
ATOM 1500 N N . PRO A 1 203 ? 23.074 -6.501 -29.188 1.00 89.69 203 PRO A N 1
ATOM 1501 C CA . PRO A 1 203 ? 21.748 -6.062 -28.801 1.00 89.69 203 PRO A CA 1
ATOM 1502 C C . PRO A 1 203 ? 21.782 -5.360 -27.439 1.00 89.69 203 PRO A C 1
ATOM 1504 O O . PRO A 1 203 ? 22.338 -5.884 -26.473 1.00 89.69 203 PRO A O 1
ATOM 1507 N N . VAL A 1 204 ? 21.101 -4.220 -27.330 1.00 94.38 204 VAL A N 1
ATOM 1508 C CA . VAL A 1 204 ? 20.784 -3.631 -26.022 1.00 94.38 204 VAL A CA 1
ATOM 1509 C C . VAL A 1 204 ? 19.622 -4.411 -25.416 1.00 94.38 204 VAL A C 1
ATOM 1511 O O . VAL A 1 204 ? 18.591 -4.607 -26.063 1.00 94.38 204 VAL A O 1
ATOM 1514 N N . VAL A 1 205 ? 19.763 -4.829 -24.159 1.00 95.31 205 VAL A N 1
ATOM 1515 C CA . VAL A 1 205 ? 18.700 -5.520 -23.431 1.00 95.31 205 VAL A CA 1
ATOM 1516 C C . VAL A 1 205 ? 17.918 -4.518 -22.590 1.00 95.31 205 VAL A C 1
ATOM 1518 O O . VAL A 1 205 ? 18.384 -4.025 -21.562 1.00 95.31 205 VAL A O 1
ATOM 1521 N N . LEU A 1 206 ? 16.696 -4.237 -23.022 1.00 94.88 206 LEU A N 1
ATOM 1522 C CA . LEU A 1 206 ? 15.736 -3.415 -22.303 1.00 94.88 206 LEU A CA 1
ATOM 1523 C C . LEU A 1 206 ? 14.947 -4.292 -21.322 1.00 94.88 206 LEU A C 1
ATOM 1525 O O . LEU A 1 206 ? 14.115 -5.108 -21.717 1.00 94.88 206 LEU A O 1
ATOM 1529 N N . VAL A 1 207 ? 15.217 -4.120 -20.029 1.00 93.88 207 VAL A N 1
ATOM 1530 C CA . VAL A 1 207 ? 14.658 -4.939 -18.949 1.00 93.88 207 VAL A CA 1
ATOM 1531 C C . VAL A 1 207 ? 13.402 -4.297 -18.353 1.00 93.88 207 VAL A C 1
ATOM 1533 O O . VAL A 1 207 ? 13.442 -3.182 -17.819 1.00 93.88 207 VAL A O 1
ATOM 1536 N N . LEU A 1 208 ? 12.291 -5.031 -18.407 1.00 88.81 208 LEU A N 1
ATOM 1537 C CA . LEU A 1 208 ? 10.956 -4.624 -17.976 1.00 88.81 208 LEU A CA 1
ATOM 1538 C C . LEU A 1 208 ? 10.634 -5.136 -16.562 1.00 88.81 208 LEU A C 1
ATOM 1540 O O . LEU A 1 208 ? 10.650 -6.337 -16.285 1.00 88.81 208 LEU A O 1
ATOM 1544 N N . GLY A 1 209 ? 10.260 -4.207 -15.678 1.00 77.31 209 GLY A N 1
ATOM 1545 C CA . GLY A 1 209 ? 9.916 -4.486 -14.279 1.00 77.31 209 GLY A CA 1
ATOM 1546 C C . GLY A 1 209 ? 11.129 -4.729 -13.370 1.00 77.31 209 GLY A C 1
ATOM 1547 O O . GLY A 1 209 ? 12.232 -5.002 -13.834 1.00 77.31 209 GLY A O 1
ATOM 1548 N N . ALA A 1 210 ? 10.927 -4.623 -12.052 1.00 72.56 210 ALA A N 1
ATOM 1549 C CA . ALA A 1 210 ? 11.989 -4.849 -11.065 1.00 72.56 210 ALA A CA 1
ATOM 1550 C C . ALA A 1 210 ? 12.515 -6.295 -11.121 1.00 72.56 210 ALA A C 1
ATOM 1552 O O . ALA A 1 210 ? 13.708 -6.511 -11.305 1.00 72.56 210 ALA A O 1
ATOM 1553 N N . ASN A 1 211 ? 11.604 -7.273 -11.113 1.00 79.19 211 ASN A N 1
ATOM 1554 C CA . ASN A 1 211 ? 11.944 -8.700 -11.128 1.00 79.19 211 ASN A CA 1
ATOM 1555 C C . ASN A 1 211 ? 12.622 -9.152 -12.437 1.00 79.19 211 ASN A C 1
ATOM 1557 O O . ASN A 1 211 ? 13.254 -10.208 -12.472 1.00 79.19 211 ASN A O 1
ATOM 1561 N N . GLY A 1 212 ? 12.464 -8.392 -13.530 1.00 85.69 212 GLY A N 1
ATOM 1562 C CA . GLY A 1 212 ? 13.087 -8.703 -14.818 1.00 85.69 212 GLY A CA 1
ATOM 1563 C C . GLY A 1 212 ? 14.613 -8.615 -14.767 1.00 85.69 212 GLY A C 1
ATOM 1564 O O . GLY A 1 212 ? 15.285 -9.339 -15.499 1.00 85.69 212 GLY A O 1
ATOM 1565 N N . TRP A 1 213 ? 15.159 -7.776 -13.879 1.00 87.44 213 TRP A N 1
ATOM 1566 C CA . TRP A 1 213 ? 16.604 -7.605 -13.714 1.00 87.44 213 TRP A CA 1
ATOM 1567 C C . TRP A 1 213 ? 17.252 -8.850 -13.118 1.00 87.44 213 TRP A C 1
ATOM 1569 O O . TRP A 1 213 ? 18.187 -9.401 -13.696 1.00 87.44 213 TRP A O 1
ATOM 1579 N N . ASP A 1 214 ? 16.698 -9.360 -12.019 1.00 86.06 214 ASP A N 1
ATOM 1580 C CA . ASP A 1 214 ? 17.193 -10.590 -11.397 1.00 86.06 214 ASP A CA 1
ATOM 1581 C C . ASP A 1 214 ? 17.035 -11.787 -12.331 1.00 86.06 214 ASP A C 1
ATOM 1583 O O . ASP A 1 214 ? 17.916 -12.643 -12.410 1.00 86.06 214 ASP A O 1
ATOM 1587 N N . LEU A 1 215 ? 15.937 -11.825 -13.093 1.00 89.19 215 LEU A N 1
ATOM 1588 C CA . LEU A 1 215 ? 15.730 -12.840 -14.119 1.00 89.19 215 LEU A CA 1
ATOM 1589 C C . LEU A 1 215 ? 16.824 -12.772 -15.196 1.00 89.19 215 LEU A C 1
ATOM 1591 O O . LEU A 1 215 ? 17.391 -13.801 -15.543 1.00 89.19 215 LEU A O 1
ATOM 1595 N N . ALA A 1 216 ? 17.163 -11.577 -15.689 1.00 91.19 216 ALA A N 1
ATOM 1596 C CA . ALA A 1 216 ? 18.223 -11.400 -16.682 1.00 91.19 216 ALA A CA 1
ATOM 1597 C C . ALA A 1 216 ? 19.573 -11.940 -16.182 1.00 91.19 216 ALA A C 1
ATOM 1599 O O . ALA A 1 216 ? 20.241 -12.684 -16.901 1.00 91.19 216 ALA A O 1
ATOM 1600 N N . ARG A 1 217 ? 19.935 -11.634 -14.927 1.00 88.56 217 ARG A N 1
ATOM 1601 C CA . ARG A 1 217 ? 21.176 -12.127 -14.303 1.00 88.56 217 ARG A CA 1
ATOM 1602 C C . ARG A 1 217 ? 21.186 -13.650 -14.178 1.00 88.56 217 ARG A C 1
ATOM 1604 O O . ARG A 1 217 ? 22.177 -14.278 -14.535 1.00 88.56 217 ARG A O 1
ATOM 1611 N N . ARG A 1 218 ? 20.077 -14.256 -13.736 1.00 91.44 218 ARG A N 1
ATOM 1612 C CA . ARG A 1 218 ? 19.949 -15.723 -13.625 1.00 91.44 218 ARG A CA 1
ATOM 1613 C C . ARG A 1 218 ? 20.057 -16.444 -14.969 1.00 91.44 218 ARG A C 1
ATOM 1615 O O . ARG A 1 218 ? 20.527 -17.573 -15.003 1.00 91.44 218 ARG A O 1
ATOM 1622 N N . HIS A 1 219 ? 19.656 -15.797 -16.062 1.00 92.50 219 HIS A N 1
ATOM 1623 C CA . HIS A 1 219 ? 19.774 -16.331 -17.422 1.00 92.50 219 HIS A CA 1
ATOM 1624 C C . HIS A 1 219 ? 21.101 -15.974 -18.118 1.00 92.50 219 HIS A C 1
ATOM 1626 O O . HIS A 1 219 ? 21.247 -16.218 -19.313 1.00 92.50 219 HIS A O 1
ATOM 1632 N N . GLY A 1 220 ? 22.076 -15.413 -17.392 1.00 92.06 220 GLY A N 1
ATOM 1633 C CA . GLY A 1 220 ? 23.420 -15.153 -17.913 1.00 92.06 220 GLY A CA 1
ATOM 1634 C C . GLY A 1 220 ? 23.518 -13.961 -18.867 1.00 92.06 220 GLY A C 1
ATOM 1635 O O . GLY A 1 220 ? 24.507 -13.843 -19.590 1.00 92.06 220 GLY A O 1
ATOM 1636 N N . LEU A 1 221 ? 22.522 -13.066 -18.889 1.00 91.38 221 LEU A N 1
ATOM 1637 C CA . LEU A 1 221 ? 22.614 -11.851 -19.696 1.00 91.38 221 LEU A CA 1
ATOM 1638 C C . LEU A 1 221 ? 23.671 -10.908 -19.100 1.00 91.38 221 LEU A C 1
ATOM 1640 O O . LEU A 1 221 ? 23.650 -10.649 -17.892 1.00 91.38 221 LEU A O 1
ATOM 1644 N N . PRO A 1 222 ? 24.592 -10.370 -19.921 1.00 89.12 222 PRO A N 1
ATOM 1645 C CA . PRO A 1 222 ? 25.676 -9.545 -19.418 1.00 89.12 222 PRO A CA 1
ATOM 1646 C C . PRO A 1 222 ? 25.114 -8.241 -18.858 1.00 89.12 222 PRO A C 1
ATOM 1648 O O . PRO A 1 222 ? 24.467 -7.480 -19.573 1.00 89.12 222 PRO A O 1
ATOM 1651 N N . GLU A 1 223 ? 25.418 -7.943 -17.594 1.00 89.69 223 GLU A N 1
ATOM 1652 C CA . GLU A 1 223 ? 24.933 -6.738 -16.907 1.00 89.69 223 GLU A CA 1
ATOM 1653 C C . GLU A 1 223 ? 25.303 -5.453 -17.665 1.00 89.69 223 GLU A C 1
ATOM 1655 O O . GLU A 1 223 ? 24.522 -4.504 -17.723 1.00 89.69 223 GLU A O 1
ATOM 1660 N N . ALA A 1 224 ? 26.455 -5.467 -18.344 1.00 90.00 224 ALA A N 1
ATOM 1661 C CA . ALA A 1 224 ? 26.928 -4.413 -19.237 1.00 90.00 224 ALA A CA 1
ATOM 1662 C C . ALA A 1 224 ? 25.983 -4.100 -20.414 1.00 90.00 224 ALA A C 1
ATOM 1664 O O . ALA A 1 224 ? 26.059 -2.997 -20.939 1.00 90.00 224 ALA A O 1
ATOM 1665 N N . ALA A 1 225 ? 25.105 -5.026 -20.811 1.00 90.25 225 ALA A N 1
ATOM 1666 C CA . ALA A 1 225 ? 24.111 -4.837 -21.870 1.00 90.25 225 ALA A CA 1
ATOM 1667 C C . ALA A 1 225 ? 22.710 -4.476 -21.342 1.00 90.25 225 ALA A C 1
ATOM 1669 O O . ALA A 1 225 ? 21.819 -4.168 -22.135 1.00 90.25 225 ALA A O 1
ATOM 1670 N N . LEU A 1 226 ? 22.500 -4.526 -20.019 1.00 94.00 226 LEU A N 1
ATOM 1671 C CA . LEU A 1 226 ? 21.193 -4.313 -19.403 1.00 94.00 226 LEU A CA 1
ATOM 1672 C C . LEU A 1 226 ? 20.900 -2.823 -19.189 1.00 94.00 226 LEU A C 1
ATOM 1674 O O . LEU A 1 226 ? 21.704 -2.066 -18.627 1.00 94.00 226 LEU A O 1
ATOM 1678 N N . VAL A 1 227 ? 19.687 -2.431 -19.571 1.00 93.69 227 VAL A N 1
ATOM 1679 C CA . VAL A 1 227 ? 19.107 -1.111 -19.326 1.00 93.69 227 VAL A CA 1
ATOM 1680 C C . VAL A 1 227 ? 17.729 -1.300 -18.702 1.00 93.69 227 VAL A C 1
ATOM 1682 O O . VAL A 1 227 ? 16.847 -1.925 -19.288 1.00 93.69 227 VAL A O 1
ATOM 1685 N N . LYS A 1 228 ? 17.522 -0.759 -17.499 1.00 91.06 228 LYS A N 1
ATOM 1686 C CA . LYS A 1 228 ? 16.224 -0.823 -16.818 1.00 91.06 228 LYS A CA 1
ATOM 1687 C C . LYS A 1 228 ? 15.272 0.183 -17.461 1.00 91.06 228 LYS A C 1
ATOM 1689 O O . LYS A 1 228 ? 15.595 1.363 -17.554 1.00 91.06 228 LYS A O 1
ATOM 1694 N N . VAL A 1 229 ? 14.101 -0.286 -17.887 1.00 87.06 229 VAL A N 1
ATOM 1695 C CA . VAL A 1 229 ? 13.159 0.523 -18.677 1.00 87.06 229 VAL A CA 1
ATOM 1696 C C . VAL A 1 229 ? 12.212 1.357 -17.813 1.00 87.06 229 VAL A C 1
ATOM 1698 O O . VAL A 1 229 ? 11.796 2.439 -18.222 1.00 87.06 229 VAL A O 1
ATOM 1701 N N . GLY A 1 230 ? 11.859 0.882 -16.614 1.00 79.94 230 GLY A N 1
ATOM 1702 C CA . GLY A 1 230 ? 10.802 1.511 -15.810 1.00 79.94 230 GLY A CA 1
ATOM 1703 C C . GLY A 1 230 ? 9.503 1.648 -16.618 1.00 79.94 230 GLY A C 1
ATOM 1704 O O . GLY A 1 230 ? 9.118 0.712 -17.318 1.00 79.94 230 GLY A O 1
ATOM 1705 N N . ASN A 1 231 ? 8.869 2.823 -16.564 1.00 78.62 231 ASN A N 1
ATOM 1706 C CA . ASN A 1 231 ? 7.700 3.170 -17.387 1.00 78.62 231 ASN A CA 1
ATOM 1707 C C . ASN A 1 231 ? 8.070 3.851 -18.725 1.00 78.62 231 ASN A C 1
ATOM 1709 O O . ASN A 1 231 ? 7.213 4.437 -19.382 1.00 78.62 231 ASN A O 1
ATOM 1713 N N . TRP A 1 232 ? 9.339 3.797 -19.143 1.00 86.44 232 TRP A N 1
ATOM 1714 C CA . TRP A 1 232 ? 9.883 4.630 -20.220 1.00 86.44 232 TRP A CA 1
ATOM 1715 C C . TRP A 1 232 ? 10.226 3.865 -21.506 1.00 86.44 232 TRP A C 1
ATOM 1717 O O . TRP A 1 232 ? 11.146 4.252 -22.229 1.00 86.44 232 TRP A O 1
ATOM 1727 N N . ILE A 1 233 ? 9.492 2.793 -21.828 1.00 90.06 233 ILE A N 1
ATOM 1728 C CA . ILE A 1 233 ? 9.798 1.950 -22.998 1.00 90.06 233 ILE A CA 1
ATOM 1729 C C . ILE A 1 233 ? 9.823 2.748 -24.307 1.00 90.06 233 ILE A C 1
ATOM 1731 O O . ILE A 1 233 ? 10.818 2.701 -25.022 1.00 90.06 233 ILE A O 1
ATOM 1735 N N . GLY A 1 234 ? 8.792 3.552 -24.584 1.00 90.88 234 GLY A N 1
ATOM 1736 C CA . GLY A 1 234 ? 8.716 4.368 -25.800 1.00 90.88 234 GLY A CA 1
ATOM 1737 C C . GLY A 1 234 ? 9.894 5.343 -25.930 1.00 90.88 234 GLY A C 1
ATOM 1738 O O . GLY A 1 234 ? 10.645 5.259 -26.903 1.00 90.88 234 GLY A O 1
ATOM 1739 N N . PRO A 1 235 ? 10.130 6.227 -24.940 1.00 92.81 235 PRO A N 1
ATOM 1740 C CA . PRO A 1 235 ? 11.268 7.144 -24.969 1.00 92.81 235 PRO A CA 1
ATOM 1741 C C . PRO A 1 235 ? 12.642 6.472 -25.067 1.00 92.81 235 PRO A C 1
ATOM 1743 O O . PRO A 1 235 ? 13.552 7.076 -25.639 1.00 92.81 235 PRO A O 1
ATOM 1746 N N . LEU 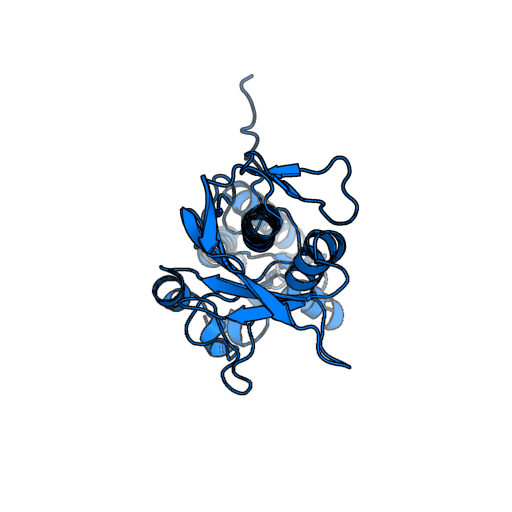A 1 236 ? 12.814 5.261 -24.522 1.00 94.06 236 LEU A N 1
ATOM 1747 C CA . LEU A 1 236 ? 14.062 4.502 -24.636 1.00 94.06 236 LEU A CA 1
ATOM 1748 C C . LEU A 1 236 ? 14.224 3.830 -26.001 1.00 94.06 236 LEU A C 1
ATOM 1750 O O . LEU A 1 236 ? 15.334 3.826 -26.522 1.00 94.06 236 LEU A O 1
ATOM 1754 N N . LEU A 1 237 ? 13.146 3.340 -26.619 1.00 93.88 237 LEU A N 1
ATOM 1755 C CA . LEU A 1 237 ? 13.183 2.839 -27.998 1.00 93.88 237 LEU A CA 1
ATOM 1756 C C . LEU A 1 237 ? 13.551 3.956 -28.984 1.00 93.88 237 LEU A C 1
ATOM 1758 O O . LEU A 1 237 ? 14.413 3.763 -29.838 1.00 93.88 237 LEU A O 1
ATOM 1762 N N . VAL A 1 238 ? 12.973 5.150 -28.814 1.00 94.44 238 VAL A N 1
ATOM 1763 C CA . VAL A 1 238 ? 13.339 6.334 -29.612 1.00 94.44 238 VAL A CA 1
ATOM 1764 C C . VAL A 1 238 ? 14.806 6.711 -29.394 1.00 94.44 238 VAL A C 1
ATOM 1766 O O . VAL A 1 238 ? 15.518 6.988 -30.356 1.00 94.44 238 VAL A O 1
ATOM 1769 N N . ALA A 1 239 ? 15.286 6.690 -28.146 1.00 94.38 239 ALA A N 1
ATOM 1770 C CA . ALA A 1 239 ? 16.687 6.979 -27.845 1.00 94.38 239 ALA A CA 1
ATOM 1771 C C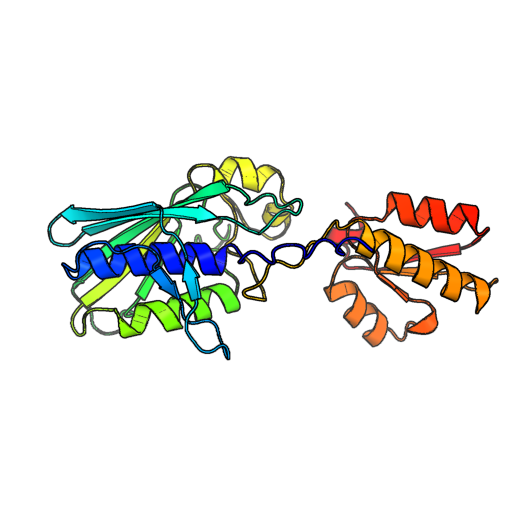 . ALA A 1 239 ? 17.645 5.938 -28.455 1.00 94.38 239 ALA A C 1
ATOM 1773 O O . ALA A 1 239 ? 18.697 6.314 -28.967 1.00 94.38 239 ALA A O 1
ATOM 1774 N N . ALA A 1 240 ? 17.272 4.655 -28.459 1.00 93.81 240 ALA A N 1
ATOM 1775 C CA . ALA A 1 240 ? 18.064 3.589 -29.070 1.00 93.81 240 ALA A CA 1
ATOM 1776 C C . ALA A 1 240 ? 18.165 3.786 -30.589 1.00 93.81 240 ALA A C 1
ATOM 1778 O O . ALA A 1 240 ? 19.259 3.723 -31.151 1.00 93.81 240 ALA A O 1
ATOM 1779 N N . ALA A 1 241 ? 17.042 4.111 -31.238 1.00 92.62 241 ALA A N 1
ATOM 1780 C CA . ALA A 1 241 ? 17.004 4.424 -32.663 1.00 92.62 241 ALA A CA 1
ATOM 1781 C C . ALA A 1 241 ? 17.853 5.661 -33.006 1.00 92.62 241 ALA A C 1
ATOM 1783 O O . ALA A 1 241 ? 18.630 5.631 -33.959 1.00 92.62 241 ALA A O 1
ATOM 1784 N N . ALA A 1 242 ? 17.774 6.724 -32.197 1.00 93.69 242 ALA A N 1
ATOM 1785 C CA . ALA A 1 242 ? 18.581 7.933 -32.378 1.00 93.69 242 ALA A CA 1
ATOM 1786 C C . ALA A 1 242 ? 20.094 7.660 -32.285 1.00 93.69 242 ALA A C 1
ATOM 1788 O O . ALA A 1 242 ? 20.884 8.308 -32.968 1.00 93.69 242 ALA A O 1
ATOM 1789 N N . GLN A 1 243 ? 20.495 6.668 -31.487 1.00 91.62 243 GLN A N 1
ATOM 1790 C CA . GLN A 1 243 ? 21.883 6.211 -31.365 1.00 91.62 243 GLN A CA 1
ATOM 1791 C C . GLN A 1 243 ? 22.268 5.132 -32.387 1.00 91.62 243 GLN A C 1
ATOM 1793 O O . GLN A 1 243 ? 23.347 4.555 -32.288 1.00 91.62 243 GLN A O 1
ATOM 1798 N N . ARG A 1 244 ? 21.408 4.857 -33.379 1.00 90.06 244 ARG A N 1
ATOM 1799 C CA . ARG A 1 244 ? 21.621 3.838 -34.422 1.00 90.06 244 ARG A CA 1
ATOM 1800 C C . ARG A 1 244 ? 21.833 2.427 -33.862 1.00 90.06 244 ARG A C 1
ATOM 1802 O O . ARG A 1 244 ? 22.518 1.611 -34.472 1.00 90.06 244 ARG A O 1
ATOM 1809 N N . CYS A 1 245 ? 21.228 2.119 -32.716 1.00 90.00 245 CYS A N 1
ATOM 1810 C CA . CYS A 1 245 ? 21.192 0.759 -32.198 1.00 90.00 245 CYS A CA 1
ATOM 1811 C C . CYS A 1 245 ? 20.341 -0.121 -33.127 1.00 90.00 245 CYS A C 1
ATOM 1813 O O . CYS A 1 245 ? 19.134 0.081 -33.253 1.00 90.00 245 CYS A O 1
ATOM 1815 N N . CYS A 1 246 ? 20.965 -1.103 -33.779 1.00 85.94 246 CYS A N 1
ATOM 1816 C CA . CYS A 1 246 ? 20.290 -1.950 -34.767 1.00 85.94 246 CYS A CA 1
ATOM 1817 C C . CYS A 1 246 ? 19.446 -3.071 -34.144 1.00 85.94 246 CYS A C 1
ATOM 1819 O O . CYS A 1 246 ? 18.617 -3.666 -34.831 1.00 85.94 246 CYS A O 1
ATOM 1821 N N . ARG A 1 247 ? 19.690 -3.427 -32.874 1.00 92.69 247 ARG A N 1
ATOM 1822 C CA . ARG A 1 247 ? 19.075 -4.591 -32.223 1.00 92.69 247 ARG A CA 1
ATOM 1823 C C . ARG A 1 247 ? 18.716 -4.275 -30.778 1.00 92.69 247 ARG A C 1
ATOM 1825 O O . ARG A 1 247 ? 19.575 -3.911 -29.981 1.00 92.69 247 ARG A O 1
ATOM 1832 N N . VAL A 1 248 ? 17.454 -4.495 -30.430 1.00 93.25 248 VAL A N 1
ATOM 1833 C CA . VAL A 1 248 ? 16.953 -4.375 -29.060 1.00 93.25 248 VAL A CA 1
ATOM 1834 C C . VAL A 1 248 ? 16.307 -5.693 -28.654 1.00 93.25 248 VAL A C 1
ATOM 1836 O O . VAL A 1 248 ? 15.490 -6.238 -29.392 1.00 93.25 248 VAL A O 1
ATOM 1839 N N . LEU A 1 249 ? 16.664 -6.197 -27.474 1.00 93.56 249 LEU A N 1
ATOM 1840 C CA . LEU A 1 249 ? 15.988 -7.314 -26.823 1.00 93.56 249 LEU A CA 1
ATOM 1841 C C . LEU A 1 249 ? 15.107 -6.767 -25.699 1.00 93.56 249 LEU A C 1
ATOM 1843 O O . LEU A 1 249 ? 15.619 -6.188 -24.743 1.00 93.56 249 LEU A O 1
ATOM 1847 N N . LEU A 1 250 ? 13.793 -6.970 -25.792 1.00 93.25 250 LEU A N 1
ATOM 1848 C CA . LEU A 1 250 ? 12.884 -6.729 -24.672 1.00 93.25 250 LEU A CA 1
ATOM 1849 C C . LEU A 1 250 ? 12.899 -7.951 -23.751 1.00 93.25 250 LEU A C 1
ATOM 1851 O O . LEU A 1 250 ? 12.640 -9.067 -24.196 1.00 93.25 250 LEU A O 1
ATOM 1855 N N . TRP A 1 251 ? 13.200 -7.742 -22.471 1.00 93.12 251 TRP A N 1
ATOM 1856 C CA . TRP A 1 251 ? 13.333 -8.819 -21.494 1.00 93.12 251 TRP A CA 1
ATOM 1857 C C . TRP A 1 251 ? 12.476 -8.566 -20.258 1.00 93.12 251 TRP A C 1
ATOM 1859 O O . TRP A 1 251 ? 12.574 -7.517 -19.626 1.00 93.12 251 TRP A O 1
ATOM 1869 N N . GLY A 1 252 ? 11.658 -9.537 -19.864 1.00 90.31 252 GLY A N 1
ATOM 1870 C CA . GLY A 1 252 ? 10.834 -9.447 -18.664 1.00 90.31 252 GLY A CA 1
ATOM 1871 C C . GLY A 1 252 ? 9.853 -10.605 -18.552 1.00 90.31 252 GLY A C 1
ATOM 1872 O O . GLY A 1 252 ? 9.786 -11.473 -19.418 1.00 90.31 252 GLY A O 1
ATOM 1873 N N . TYR A 1 253 ? 9.068 -10.614 -17.476 1.00 84.75 253 TYR A N 1
ATOM 1874 C CA . TYR A 1 253 ? 7.986 -11.587 -17.315 1.00 84.75 253 TYR A CA 1
ATOM 1875 C C . TYR A 1 253 ? 6.914 -11.371 -18.387 1.00 84.75 253 TYR A C 1
ATOM 1877 O O . TYR A 1 253 ? 6.562 -10.228 -18.674 1.00 84.75 253 TYR A O 1
ATOM 1885 N N . HIS A 1 254 ? 6.358 -12.459 -18.924 1.00 81.50 254 HIS A N 1
ATOM 1886 C CA . HIS A 1 254 ? 5.398 -12.439 -20.037 1.00 81.50 254 HIS A CA 1
ATOM 1887 C C . HIS A 1 254 ? 4.279 -11.393 -19.863 1.00 81.50 254 HIS A C 1
ATOM 1889 O O . HIS A 1 254 ? 4.049 -10.595 -20.765 1.00 81.50 254 HIS A O 1
ATOM 1895 N N . GLY A 1 255 ? 3.661 -11.296 -18.678 1.00 75.94 255 GLY A N 1
ATOM 1896 C CA . GLY A 1 255 ? 2.586 -10.329 -18.417 1.00 75.94 255 GLY A CA 1
ATOM 1897 C C . GLY A 1 255 ? 3.013 -8.854 -18.462 1.00 75.94 255 GLY A C 1
ATOM 1898 O O . GLY A 1 255 ? 2.178 -7.981 -18.667 1.00 75.94 255 GLY A O 1
ATOM 1899 N N . LYS A 1 256 ? 4.307 -8.554 -18.287 1.00 77.06 256 LYS A N 1
ATOM 1900 C CA . LYS A 1 256 ? 4.868 -7.201 -18.449 1.00 77.06 256 LYS A CA 1
ATOM 1901 C C . LYS A 1 256 ? 5.261 -6.901 -19.892 1.00 77.06 256 LYS A C 1
ATOM 1903 O O . LYS A 1 256 ? 5.231 -5.739 -20.263 1.00 77.06 256 LYS A O 1
ATOM 1908 N N . VAL A 1 257 ? 5.660 -7.916 -20.659 1.00 80.12 257 VAL A N 1
ATOM 1909 C CA . VAL A 1 257 ? 6.096 -7.769 -22.059 1.00 80.12 257 VAL A CA 1
ATOM 1910 C C . VAL A 1 257 ? 4.900 -7.633 -23.004 1.00 80.12 257 VAL A C 1
ATOM 1912 O O . VAL A 1 257 ? 4.984 -6.907 -23.983 1.00 80.12 257 VAL A O 1
ATOM 1915 N N . LEU A 1 258 ? 3.791 -8.322 -22.712 1.00 78.00 258 LEU A N 1
ATOM 1916 C CA . LEU A 1 258 ? 2.571 -8.295 -23.531 1.00 78.00 258 LEU A CA 1
ATOM 1917 C C . LEU A 1 258 ? 1.770 -6.986 -23.427 1.00 78.00 258 LEU A C 1
ATOM 1919 O O . LEU A 1 258 ? 0.852 -6.784 -24.219 1.00 78.00 258 LEU A O 1
ATOM 1923 N N . LYS A 1 259 ? 2.068 -6.147 -22.432 1.00 65.81 259 LYS A N 1
ATOM 1924 C CA . LYS A 1 259 ? 1.379 -4.881 -22.169 1.00 65.81 259 LYS A CA 1
ATOM 1925 C C . LYS A 1 259 ? 2.077 -3.728 -22.880 1.00 65.81 259 LYS A C 1
ATOM 1927 O O . LYS A 1 259 ? 1.343 -2.865 -23.404 1.00 65.81 259 LYS A O 1
#

Nearest PDB structures (foldseek):
  1sr8-assembly1_A  TM=5.659E-01  e=1.332E-14  Archaeoglobus fulgidus DSM 4304
  4e03-assembly3_A  TM=4.342E-01  e=9.823E+00  Escherichia coli
  4mei-assembly1_A-2  TM=5.115E-01  e=9.823E+00  Bartonella tribocorum CIP 105476
  3doh-assembly1_A  TM=1.358E-01  e=8.251E-01  Thermotoga maritima

Mean predicted aligned error: 7.92 Å

Sequence (259 aa):
MSNASETITGYSLPVWVTAVAVAALRCLRGEPFVSPVSVYLPQDTPPHGLPVQQAAPLGADTALAMGRCQPGDHLDLTRDLPIWVLAERLPRGLGQPVLQLLPGAGVGVNAESGGICASNFALELLHQNLEPLAPPQAAVRLRLVFPTGARLAERTSNRAFGVVDGLALLGMDPWVQPSAAPDQLAAARQRLARVVEARPHDPVVLVLGANGWDLARRHGLPEAALVKVGNWIGPLLVAAAAQRCCRVLLWGYHGKVLK

Solvent-accessible surface area (backbone atoms only — not comparable to full-atom values): 14123 Å² total; per-residue (Å²): 142,78,76,82,79,77,74,60,76,14,42,22,58,40,50,45,52,35,32,18,42,43,44,5,46,41,22,52,71,72,42,80,76,67,67,55,27,76,37,63,53,89,100,48,81,76,62,47,71,41,77,45,73,49,44,42,60,79,51,91,51,28,8,37,9,32,27,54,26,58,45,44,86,61,89,56,92,55,53,67,38,50,39,37,21,38,27,34,63,39,83,55,55,90,93,58,65,56,68,41,83,40,63,34,59,15,29,7,19,31,72,86,78,66,44,58,38,60,29,70,51,30,51,52,46,36,48,71,56,40,57,86,66,49,55,97,76,34,18,36,39,36,37,38,28,19,84,62,20,36,73,52,29,74,78,48,72,47,56,86,74,42,31,36,72,14,38,56,44,57,50,86,51,64,57,44,75,73,58,77,44,72,66,58,54,52,52,36,52,53,49,45,51,54,30,44,71,77,36,69,88,54,58,43,32,40,23,39,58,77,70,18,51,61,51,37,53,76,70,67,50,60,70,77,38,58,32,70,35,67,77,39,56,67,66,46,52,53,50,37,52,76,69,64,52,86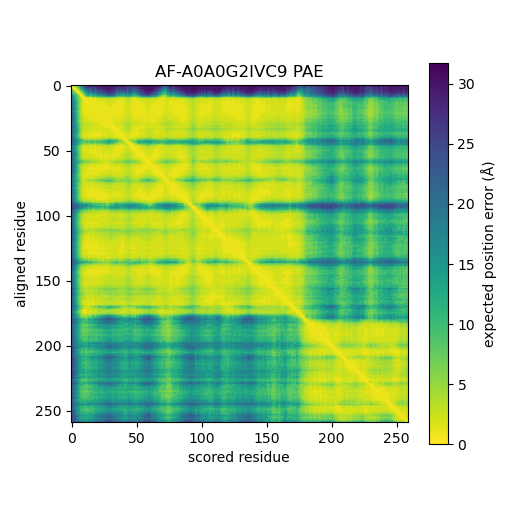,43,75,39,86,40,50,54,66,83,70,68,78,105

pLDDT: mean 90.19, std 11.31, range [30.98, 98.81]

Secondary structure (DSSP, 8-state):
--------BPBPHHHHHHHHHHHHHHHHTTPPP-SSEEEPPTT--SPEEE---EEEEEETTEEEEEEE---BSS--TTTT-EEEEEEEEEE--TT--SEEEEE-TEE-EETTT--B-B-HHHHHHHHHHHGGGS-TTEEEEEEEE-TTHHHHHTTSSGGGGTEESEE-B--SSSB---SS-HHHHHHHHHHHHHHHHH-TTSPEEEE-SHHHHHHHHHTT--GGGEEE-TT-HHHHHHHHHHTT---EEEES-HHHH--

Radius of gyration: 21.99 Å; Cα contacts (8 Å, |Δi|>4): 546; chains: 1; bounding box: 51×48×61 Å